Protein AF-A0A401PRN1-F1 (afdb_monomer)

Radius of gyration: 32.18 Å; Cα contacts (8 Å, |Δi|>4): 145; chains: 1; bounding box: 90×66×95 Å

Structure (mmCIF, N/CA/C/O backbone):
data_AF-A0A401PRN1-F1
#
_entry.id   AF-A0A401PRN1-F1
#
loop_
_atom_site.group_PDB
_atom_site.id
_atom_site.type_symbol
_atom_site.label_atom_id
_atom_site.label_alt_id
_atom_site.label_comp_id
_atom_site.label_asym_id
_atom_site.label_entity_id
_atom_site.label_seq_id
_atom_site.pdbx_PDB_ins_code
_atom_site.Cartn_x
_atom_site.Cartn_y
_atom_site.Cartn_z
_atom_site.occupancy
_atom_site.B_iso_or_equiv
_atom_site.auth_seq_id
_atom_site.auth_comp_id
_atom_site.auth_asym_id
_atom_site.auth_atom_id
_atom_site.pdbx_PDB_model_num
ATOM 1 N N . MET A 1 1 ? -41.210 -12.383 -56.819 1.00 35.00 1 MET A N 1
ATOM 2 C CA . MET A 1 1 ? -42.072 -13.578 -56.689 1.00 35.00 1 MET A CA 1
ATOM 3 C C . MET A 1 1 ? -41.270 -14.594 -55.893 1.00 35.00 1 MET A C 1
ATOM 5 O O . MET A 1 1 ? -40.207 -14.935 -56.404 1.00 35.00 1 MET A O 1
ATOM 9 N N . PRO A 1 2 ? -41.674 -15.020 -54.676 1.00 40.31 2 PRO A N 1
ATOM 10 C CA . PRO A 1 2 ? -42.815 -14.577 -53.829 1.00 40.31 2 PRO A CA 1
ATOM 11 C C . PRO A 1 2 ? -42.829 -13.046 -53.557 1.00 40.31 2 PRO A C 1
ATOM 13 O O . PRO A 1 2 ? -41.903 -12.375 -54.017 1.00 40.31 2 PRO A O 1
ATOM 16 N N . VAL A 1 3 ? -43.795 -12.353 -52.924 1.00 33.44 3 VAL A N 1
ATOM 17 C CA . VAL A 1 3 ? -45.279 -12.484 -52.822 1.00 33.44 3 VAL A CA 1
ATOM 18 C C . VAL A 1 3 ? -45.810 -13.770 -52.163 1.00 33.44 3 VAL A C 1
ATOM 20 O O . VAL A 1 3 ? -45.629 -14.833 -52.738 1.00 33.44 3 VAL A O 1
ATOM 23 N N . ILE A 1 4 ? -46.479 -13.742 -50.997 1.00 36.47 4 ILE A N 1
ATOM 24 C CA . ILE A 1 4 ? -47.785 -13.080 -50.730 1.00 36.47 4 ILE A CA 1
ATOM 25 C C . ILE A 1 4 ? -47.928 -12.576 -49.263 1.00 36.47 4 ILE A C 1
ATOM 27 O O . ILE A 1 4 ? -47.287 -13.124 -48.377 1.00 36.47 4 ILE A O 1
ATOM 31 N N . SER A 1 5 ? -48.785 -11.557 -49.075 1.00 36.31 5 SER A N 1
ATOM 32 C CA . SER A 1 5 ? -49.518 -10.999 -47.901 1.00 36.31 5 SER A CA 1
ATOM 33 C C . SER A 1 5 ? -49.452 -11.655 -46.499 1.00 36.31 5 SER A C 1
ATOM 35 O O . SER A 1 5 ? -49.279 -12.858 -46.379 1.00 36.31 5 SER A O 1
ATOM 37 N N . GLY A 1 6 ? -49.744 -10.947 -45.395 1.00 31.72 6 GLY A N 1
ATOM 38 C CA . GLY A 1 6 ? -50.125 -9.531 -45.222 1.00 31.72 6 GLY A CA 1
ATOM 39 C C . GLY A 1 6 ? -51.086 -9.295 -44.035 1.00 31.72 6 GLY A C 1
ATOM 40 O O . GLY A 1 6 ? -51.741 -10.228 -43.593 1.00 31.72 6 GLY A O 1
ATOM 41 N N . GLU A 1 7 ? -51.185 -8.027 -43.607 1.00 32.44 7 GLU A N 1
ATOM 42 C CA . GLU A 1 7 ? -52.194 -7.431 -42.694 1.00 32.44 7 GLU A CA 1
ATOM 43 C C . GLU A 1 7 ? -52.208 -7.851 -41.205 1.00 32.44 7 GLU A C 1
ATOM 45 O O . GLU A 1 7 ? -52.069 -9.014 -40.846 1.00 32.44 7 GLU A O 1
ATOM 50 N N . GLY A 1 8 ? -52.389 -6.860 -40.315 1.00 31.84 8 GLY A N 1
ATOM 51 C CA . GLY A 1 8 ? -52.409 -7.075 -38.858 1.00 31.84 8 GLY A CA 1
ATOM 52 C C . GLY A 1 8 ? -52.171 -5.834 -37.985 1.00 31.84 8 GLY A C 1
ATOM 53 O O . GLY A 1 8 ? -51.539 -5.947 -36.941 1.00 31.84 8 GLY A O 1
ATOM 54 N N . CYS A 1 9 ? -52.628 -4.641 -38.389 1.00 37.19 9 CYS A N 1
ATOM 55 C CA . CYS A 1 9 ? -52.577 -3.460 -37.518 1.00 37.19 9 CYS A CA 1
ATOM 56 C C . CYS A 1 9 ? -53.835 -3.394 -36.643 1.00 37.19 9 CYS A C 1
ATOM 58 O O . CYS A 1 9 ? -54.904 -3.039 -37.139 1.00 37.19 9 CYS A O 1
ATOM 60 N N . VAL A 1 10 ? -53.700 -3.707 -35.352 1.00 35.81 10 VAL A N 1
ATOM 61 C CA . VAL A 1 10 ? -54.687 -3.386 -34.312 1.00 35.81 10 VAL A CA 1
ATOM 62 C C . VAL A 1 10 ? -53.929 -3.037 -33.032 1.00 35.81 10 VAL A C 1
ATOM 64 O O . VAL A 1 10 ? -53.265 -3.893 -32.456 1.00 35.81 10 VAL A O 1
ATOM 67 N N . THR A 1 11 ? -54.039 -1.793 -32.568 1.00 40.88 11 THR A N 1
ATOM 68 C CA . THR A 1 11 ? -53.856 -1.479 -31.143 1.00 40.88 11 THR A CA 1
ATOM 69 C C . THR A 1 11 ? -55.196 -1.687 -30.438 1.00 40.88 11 THR A C 1
ATOM 71 O O . THR A 1 11 ? -56.252 -1.409 -31.016 1.00 40.88 11 THR A O 1
ATOM 74 N N . PRO A 1 12 ? -55.177 -2.194 -29.201 1.00 36.00 12 PRO A N 1
ATOM 75 C CA . PRO A 1 12 ? -55.523 -1.299 -28.100 1.00 36.00 12 PRO A CA 1
ATOM 76 C C . PRO A 1 12 ? -54.680 -1.526 -26.834 1.00 36.00 12 PRO A C 1
ATOM 78 O O . PRO A 1 12 ? -53.979 -2.524 -26.685 1.00 36.00 12 PRO A O 1
ATOM 81 N N . ASN A 1 13 ? -54.779 -0.567 -25.911 1.00 40.12 13 ASN A N 1
ATOM 82 C CA . ASN A 1 13 ? -54.403 -0.752 -24.508 1.00 40.12 13 ASN A CA 1
ATOM 83 C C . ASN A 1 13 ? -55.231 -1.885 -23.854 1.00 40.12 13 ASN A C 1
ATOM 85 O O . ASN A 1 13 ? -56.229 -2.324 -24.417 1.00 40.12 13 ASN A O 1
ATOM 89 N N . GLU A 1 14 ? -54.868 -2.232 -22.612 1.00 40.19 14 GLU A N 1
ATOM 90 C CA . GLU A 1 14 ? -55.663 -3.040 -21.660 1.00 40.19 14 GLU A CA 1
ATOM 91 C C . GLU A 1 14 ? -55.569 -4.576 -21.775 1.00 40.19 14 GLU A C 1
ATOM 93 O O . GLU A 1 14 ? -56.580 -5.263 -21.858 1.00 40.19 14 GLU A O 1
ATOM 98 N N . ILE A 1 15 ? -54.349 -5.117 -21.638 1.00 35.84 15 ILE A N 1
ATOM 99 C CA . ILE A 1 15 ? -54.064 -6.239 -20.711 1.00 35.84 15 ILE A CA 1
ATOM 100 C C . ILE A 1 15 ? -52.733 -5.888 -20.013 1.00 35.84 15 ILE A C 1
ATOM 102 O O . ILE A 1 15 ? -51.663 -6.003 -20.598 1.00 35.84 15 ILE A O 1
ATOM 106 N N . GLU A 1 16 ? -52.770 -5.103 -18.939 1.00 32.12 16 GLU A N 1
ATOM 107 C CA . GLU A 1 16 ? -52.843 -5.584 -17.548 1.00 32.12 16 GLU A CA 1
ATOM 108 C C . GLU A 1 16 ? -51.459 -5.914 -16.954 1.00 32.12 16 GLU A C 1
ATOM 110 O O . GLU A 1 16 ? -50.972 -7.038 -16.973 1.00 32.12 16 GLU A O 1
ATOM 115 N N . ASN A 1 17 ? -50.837 -4.864 -16.406 1.00 43.94 17 ASN A N 1
ATOM 116 C CA . ASN A 1 17 ? -50.282 -4.834 -15.049 1.00 43.94 17 ASN A CA 1
ATOM 117 C C . ASN A 1 17 ? -49.838 -6.180 -14.439 1.00 43.94 17 ASN A C 1
ATOM 119 O O . ASN A 1 17 ? -50.515 -6.735 -13.574 1.00 43.94 17 ASN A O 1
ATOM 123 N N . GLN A 1 18 ? -48.634 -6.618 -14.794 1.00 36.56 18 GLN A N 1
ATOM 124 C CA . GLN A 1 18 ? -47.734 -7.412 -13.951 1.00 36.56 18 GLN A CA 1
ATOM 125 C C . GLN A 1 18 ? -46.298 -7.207 -14.470 1.00 36.56 18 GLN A C 1
ATOM 127 O O . GLN A 1 18 ? -46.104 -6.915 -15.647 1.00 36.56 18 GLN A O 1
ATOM 132 N N . ASN A 1 19 ? -45.298 -7.304 -13.588 1.00 36.25 19 ASN A N 1
ATOM 133 C CA . ASN A 1 19 ? -43.874 -7.039 -13.867 1.00 36.25 19 ASN A CA 1
ATOM 134 C C . ASN A 1 19 ? -43.500 -5.572 -14.172 1.00 36.25 19 ASN A C 1
ATOM 136 O O . ASN A 1 19 ? -42.748 -5.280 -15.102 1.00 36.25 19 ASN A O 1
ATOM 140 N N . ARG A 1 20 ? -43.926 -4.642 -13.308 1.00 29.75 20 ARG A N 1
ATOM 141 C CA . ARG A 1 20 ? -43.101 -3.462 -13.001 1.00 29.75 20 ARG A CA 1
ATOM 142 C C . ARG A 1 20 ? -42.391 -3.737 -11.674 1.00 29.75 20 ARG A C 1
ATOM 144 O O . ARG A 1 20 ? -43.032 -3.674 -10.629 1.00 29.75 20 ARG A O 1
ATOM 151 N N . SER A 1 21 ? -41.099 -4.061 -11.725 1.00 36.12 21 SER A N 1
ATOM 152 C CA . SER A 1 21 ? -40.252 -4.133 -10.528 1.00 36.12 21 SER A CA 1
ATOM 153 C C . SER A 1 21 ? -40.325 -2.800 -9.770 1.00 36.12 21 SER A C 1
ATOM 155 O O . SER A 1 21 ? -40.363 -1.751 -10.427 1.00 36.12 21 SER A O 1
ATOM 157 N N . PRO A 1 22 ? -40.367 -2.796 -8.426 1.00 36.94 22 PRO A N 1
ATOM 158 C CA . PRO A 1 22 ? -40.330 -1.550 -7.676 1.00 36.94 22 PRO A CA 1
ATOM 159 C C . PRO A 1 22 ? -38.999 -0.833 -7.935 1.00 36.94 22 PRO A C 1
ATOM 161 O O . PRO A 1 22 ? -37.950 -1.465 -8.062 1.00 36.94 22 PRO A O 1
ATOM 164 N N . ALA A 1 23 ? -39.058 0.494 -8.046 1.00 40.12 23 ALA A N 1
ATOM 165 C CA . ALA A 1 23 ? -37.864 1.332 -8.072 1.00 40.12 23 ALA A CA 1
ATOM 166 C C . ALA A 1 23 ? -37.114 1.212 -6.727 1.00 40.12 23 ALA A C 1
ATOM 168 O O . ALA A 1 23 ? -37.757 0.896 -5.723 1.00 40.12 23 ALA A O 1
ATOM 169 N N . PRO A 1 24 ? -35.791 1.465 -6.678 1.00 39.59 24 PRO A N 1
ATOM 170 C CA . PRO A 1 24 ? -35.061 1.470 -5.414 1.00 39.59 24 PRO A CA 1
ATOM 171 C C . PRO A 1 24 ? -35.678 2.503 -4.464 1.00 39.59 24 PRO A C 1
ATOM 173 O O . PRO A 1 24 ? -35.767 3.686 -4.801 1.00 39.59 24 PRO A O 1
ATOM 176 N N . ALA A 1 25 ? -36.131 2.026 -3.303 1.00 46.25 25 ALA A N 1
ATOM 177 C CA . ALA A 1 25 ? -36.691 2.857 -2.246 1.00 46.25 25 ALA A CA 1
ATOM 178 C C . ALA A 1 25 ? -35.636 3.843 -1.726 1.00 46.25 25 ALA A C 1
ATOM 180 O O . ALA A 1 25 ? -34.436 3.550 -1.729 1.00 46.25 25 ALA A O 1
ATOM 181 N N . SER A 1 26 ? -36.075 5.019 -1.282 1.00 51.00 26 SER A N 1
ATOM 182 C CA . SER A 1 26 ? -35.156 6.019 -0.738 1.00 51.00 26 SER A CA 1
ATOM 183 C C . SER A 1 26 ? -34.555 5.542 0.600 1.00 51.00 26 SER A C 1
ATOM 185 O O . SER A 1 26 ? -35.181 4.747 1.310 1.00 51.00 26 SER A O 1
ATOM 187 N N . PRO A 1 27 ? -33.376 6.050 1.014 1.00 48.84 27 PRO A N 1
ATOM 188 C CA . PRO A 1 27 ? -32.805 5.730 2.326 1.00 48.84 27 PRO A CA 1
ATOM 189 C C . PRO A 1 27 ? -33.739 6.057 3.505 1.00 48.84 27 PRO A C 1
ATOM 191 O O . PRO A 1 27 ? -33.645 5.427 4.557 1.00 48.84 27 PRO A O 1
ATOM 194 N N . GLU A 1 28 ? -34.652 7.019 3.333 1.00 44.91 28 GLU A N 1
ATOM 195 C CA . GLU A 1 28 ? -35.650 7.388 4.343 1.00 44.91 28 GLU A CA 1
ATOM 196 C C . GLU A 1 28 ? -36.781 6.347 4.424 1.00 44.91 28 GLU A C 1
ATOM 198 O O . GLU A 1 28 ? -37.209 5.996 5.520 1.00 44.91 28 GLU A O 1
ATOM 203 N N . GLU A 1 29 ? -37.202 5.772 3.291 1.00 45.56 29 GLU A N 1
ATOM 204 C CA . GLU A 1 29 ? -38.230 4.719 3.245 1.00 45.56 29 GLU A CA 1
ATOM 205 C C . GLU A 1 29 ? -37.720 3.401 3.854 1.00 45.56 29 GLU A C 1
ATOM 207 O O . GLU A 1 29 ? -38.455 2.721 4.570 1.00 45.56 29 GLU A O 1
ATOM 212 N N . ILE A 1 30 ? -36.439 3.067 3.651 1.00 52.31 30 ILE A N 1
ATOM 213 C CA . ILE A 1 30 ? -35.793 1.910 4.296 1.00 52.31 30 ILE A CA 1
ATOM 214 C C . ILE A 1 30 ? -35.739 2.111 5.821 1.00 52.31 30 ILE A C 1
ATOM 216 O O . ILE A 1 30 ? -36.083 1.202 6.580 1.00 52.31 30 ILE A O 1
ATOM 220 N N . ALA A 1 31 ? -35.379 3.313 6.285 1.00 49.41 31 ALA A N 1
ATOM 221 C CA . ALA A 1 31 ? -35.346 3.646 7.710 1.00 49.41 31 ALA A CA 1
ATOM 222 C C . ALA A 1 31 ? -36.740 3.638 8.375 1.00 49.41 31 ALA A C 1
ATOM 224 O O . ALA A 1 31 ? -36.849 3.362 9.572 1.00 49.41 31 ALA A O 1
ATOM 225 N N . GLU A 1 32 ? -37.805 3.921 7.620 1.00 48.97 32 GLU A N 1
ATOM 226 C CA . GLU A 1 32 ? -39.189 3.853 8.102 1.00 48.97 32 GLU A CA 1
ATOM 227 C C . GLU A 1 32 ? -39.695 2.397 8.181 1.00 48.97 32 GLU A C 1
ATOM 229 O O . GLU A 1 32 ? -40.341 2.028 9.160 1.00 48.97 32 GLU A O 1
ATOM 234 N N . VAL A 1 33 ? -39.315 1.526 7.234 1.00 47.56 33 VAL A N 1
ATOM 235 C CA . VAL A 1 33 ? -39.620 0.078 7.282 1.00 47.56 33 VAL A CA 1
ATOM 236 C C . VAL A 1 33 ? -38.889 -0.627 8.433 1.00 47.56 33 VAL A C 1
ATOM 238 O O . VAL A 1 33 ? -39.482 -1.462 9.116 1.00 47.56 33 VAL A O 1
ATOM 241 N N . MET A 1 34 ? -37.638 -0.254 8.734 1.00 49.84 34 MET A N 1
ATOM 242 C CA . MET A 1 34 ? -36.899 -0.804 9.886 1.00 49.84 34 MET A CA 1
ATOM 243 C C . MET A 1 34 ? -37.532 -0.468 11.253 1.00 49.84 34 MET A C 1
ATOM 245 O O . MET A 1 34 ? -37.172 -1.063 12.270 1.00 49.84 34 MET A O 1
ATOM 249 N N . LYS A 1 35 ? -38.484 0.471 11.286 1.00 50.00 35 LYS A N 1
ATOM 250 C CA . LYS A 1 35 ? -39.197 0.930 12.485 1.00 50.00 35 LYS A CA 1
ATOM 251 C C . LYS A 1 35 ? -40.422 0.081 12.848 1.00 50.00 35 LYS A C 1
ATOM 253 O O . LYS A 1 35 ? -40.897 0.203 13.973 1.00 50.00 35 LYS A O 1
ATOM 258 N N . GLU A 1 36 ? -40.912 -0.762 11.934 1.00 48.00 36 GLU A N 1
ATOM 259 C CA . GLU A 1 36 ? -42.103 -1.617 12.123 1.00 48.00 36 GLU A CA 1
ATOM 260 C C . GLU A 1 36 ? -41.778 -3.128 12.191 1.00 48.00 36 GLU A C 1
ATOM 262 O O . GLU A 1 36 ? -42.650 -3.976 12.000 1.00 48.00 36 GLU A O 1
ATOM 267 N N . LEU A 1 37 ? -40.531 -3.494 12.508 1.00 46.69 37 LEU A N 1
ATOM 268 C CA . LEU A 1 37 ? -40.165 -4.878 12.841 1.00 46.69 37 LEU A CA 1
ATOM 269 C C . LEU A 1 37 ? -40.511 -5.195 14.313 1.00 46.69 37 LEU A C 1
ATOM 271 O O . LEU A 1 37 ? -40.346 -4.332 15.181 1.00 46.69 37 LEU A O 1
ATOM 275 N N . PRO A 1 38 ? -40.998 -6.411 14.632 1.00 52.44 38 PRO A N 1
ATOM 276 C CA . PRO A 1 38 ? -41.414 -6.765 15.986 1.00 52.44 38 PRO A CA 1
ATOM 277 C C . PRO A 1 38 ? -40.239 -6.720 16.970 1.00 52.44 38 PRO A C 1
ATOM 279 O O . PRO A 1 38 ? -39.157 -7.228 16.682 1.00 52.44 38 PRO A O 1
ATOM 282 N N . ALA A 1 39 ? -40.480 -6.170 18.165 1.00 58.94 39 ALA A N 1
ATOM 283 C CA . ALA A 1 39 ? -39.451 -5.900 19.178 1.00 58.94 39 ALA A CA 1
ATOM 284 C C . ALA A 1 39 ? -38.555 -7.109 19.521 1.00 58.94 39 ALA A C 1
ATOM 286 O O . ALA A 1 39 ? -37.374 -6.929 19.793 1.00 58.94 39 ALA A O 1
ATOM 287 N N . GLN A 1 40 ? -39.090 -8.332 19.432 1.00 58.00 40 GLN A N 1
ATOM 288 C CA . GLN A 1 40 ? -38.341 -9.575 19.655 1.00 58.00 40 GLN A CA 1
ATOM 289 C C . GLN A 1 40 ? -37.171 -9.745 18.670 1.00 58.00 40 GLN A C 1
ATOM 291 O O . GLN A 1 40 ? -36.074 -10.087 19.088 1.00 58.00 40 GLN A O 1
ATOM 296 N N . GLN A 1 41 ? -37.357 -9.407 17.388 1.00 59.28 41 GLN A N 1
ATOM 297 C CA . GLN A 1 41 ? -36.297 -9.507 16.374 1.00 59.28 41 GLN A CA 1
ATOM 298 C C . GLN A 1 41 ? -35.198 -8.450 16.571 1.00 59.28 41 GLN A C 1
ATOM 300 O O . GLN A 1 41 ? -34.044 -8.679 16.219 1.00 59.28 41 GLN A O 1
ATOM 305 N N . GLN A 1 42 ? -35.538 -7.292 17.147 1.00 58.06 42 GLN A N 1
ATOM 306 C CA . GLN A 1 42 ? -34.555 -6.261 17.501 1.00 58.06 42 GLN A CA 1
ATOM 307 C C . GLN A 1 42 ? -33.745 -6.650 18.749 1.00 58.06 42 GLN A C 1
ATOM 309 O O . GLN A 1 42 ? -32.560 -6.333 18.826 1.00 58.06 42 GLN A O 1
ATOM 314 N N . GLU A 1 43 ? -34.367 -7.347 19.702 1.00 68.81 43 GLU A N 1
ATOM 315 C CA . GLU A 1 43 ? -33.725 -7.852 20.920 1.00 68.81 43 GLU A CA 1
ATOM 316 C C . GLU A 1 43 ? -32.778 -9.027 20.593 1.00 68.81 43 GLU A C 1
ATOM 318 O O . GLU A 1 43 ? -31.600 -8.978 20.942 1.00 68.81 43 GLU A O 1
ATOM 323 N N . GLU A 1 44 ? -33.232 -9.996 19.786 1.00 71.75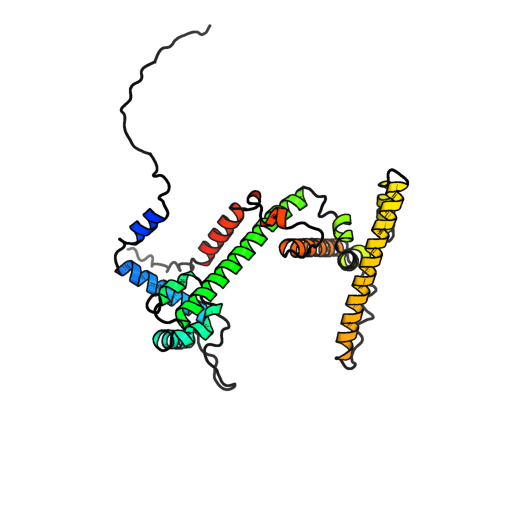 44 GLU A N 1
ATOM 324 C CA . GLU A 1 44 ? -32.420 -11.114 19.272 1.00 71.75 44 GLU A CA 1
ATOM 325 C C . GLU A 1 44 ? -31.204 -10.637 18.450 1.00 71.75 44 GLU A C 1
ATOM 327 O O . GLU A 1 44 ? -30.084 -11.108 18.658 1.00 71.75 44 GLU A O 1
ATOM 332 N N . ALA A 1 45 ? -31.384 -9.659 17.553 1.00 70.62 45 ALA A N 1
ATOM 333 C CA . ALA A 1 45 ? -30.284 -9.099 16.761 1.00 70.62 45 ALA A CA 1
ATOM 334 C C . ALA A 1 45 ? -29.268 -8.310 17.613 1.00 70.62 45 ALA A C 1
ATOM 336 O O . ALA A 1 45 ? -28.069 -8.304 17.314 1.00 70.62 45 ALA A O 1
ATOM 337 N N . MET A 1 46 ? -29.727 -7.650 18.684 1.00 75.12 46 MET A N 1
ATOM 338 C CA . MET A 1 46 ? -28.844 -6.961 19.626 1.00 75.12 46 MET A CA 1
ATOM 339 C C . MET A 1 46 ? -27.996 -7.964 20.416 1.00 75.12 46 MET A C 1
ATOM 341 O O . MET A 1 46 ? -26.783 -7.774 20.509 1.00 75.12 46 MET A O 1
ATOM 345 N N . ASP A 1 47 ? -28.597 -9.049 20.912 1.00 82.81 47 ASP A N 1
ATOM 346 C CA . ASP A 1 47 ? -27.878 -10.115 21.617 1.00 82.81 47 ASP A CA 1
ATOM 347 C C . ASP A 1 47 ? -26.888 -10.853 20.698 1.00 82.81 47 ASP A C 1
ATOM 349 O O . ASP A 1 47 ? -25.779 -11.182 21.126 1.00 82.81 47 ASP A O 1
ATOM 353 N N . ALA A 1 48 ? -27.217 -11.053 19.417 1.00 85.75 48 ALA A N 1
ATOM 354 C CA . ALA A 1 48 ? -26.285 -11.607 18.433 1.00 85.75 48 ALA A CA 1
ATOM 355 C C . ALA A 1 48 ? -25.048 -10.705 18.229 1.00 85.75 48 ALA A C 1
ATOM 357 O O . ALA A 1 48 ? -23.911 -11.172 18.340 1.00 85.75 48 ALA A O 1
ATOM 358 N N . SER A 1 49 ? -25.245 -9.396 18.013 1.00 86.62 49 SER A N 1
ATOM 359 C CA . SER A 1 49 ? -24.139 -8.429 17.861 1.00 86.62 49 SER A CA 1
ATOM 360 C C . SER A 1 49 ? -23.286 -8.306 19.132 1.00 86.62 49 SER A C 1
ATOM 362 O O . SER A 1 49 ? -22.060 -8.179 19.061 1.00 86.62 49 SER A O 1
ATOM 364 N N . LEU A 1 50 ? -23.920 -8.401 20.303 1.00 89.62 50 LEU A N 1
ATOM 365 C CA . LEU A 1 50 ? -23.279 -8.334 21.614 1.00 89.62 50 LEU A CA 1
ATOM 366 C C . LEU A 1 50 ? -22.431 -9.585 21.907 1.00 89.62 50 LEU A C 1
ATOM 368 O O . LEU A 1 50 ? -21.301 -9.455 22.380 1.00 89.62 50 LEU A O 1
ATOM 372 N N . ASN A 1 51 ? -22.912 -10.783 21.554 1.00 89.31 51 ASN A N 1
ATOM 373 C CA . ASN A 1 51 ? -22.110 -12.007 21.628 1.00 89.31 51 ASN A CA 1
ATOM 374 C C . ASN A 1 51 ? -20.951 -11.987 20.617 1.00 89.31 51 ASN A C 1
ATOM 376 O O . ASN A 1 51 ? -19.813 -12.243 21.011 1.00 89.31 51 ASN A O 1
ATOM 380 N N . SER A 1 52 ? -21.197 -11.597 19.359 1.00 90.38 52 SER A N 1
ATOM 381 C CA . SER A 1 52 ? -20.151 -11.434 18.332 1.00 90.38 52 SER A CA 1
ATOM 382 C C . SER A 1 52 ? -19.021 -10.506 18.806 1.00 90.38 52 SER A C 1
ATOM 384 O O . SER A 1 52 ? -17.846 -10.880 18.765 1.00 90.38 52 SER A O 1
ATOM 386 N N . MET A 1 53 ? -19.363 -9.354 19.399 1.00 92.31 53 MET A N 1
ATOM 387 C CA . MET A 1 53 ? -18.393 -8.441 20.016 1.00 92.31 53 MET A CA 1
ATOM 388 C C . MET A 1 53 ? -17.536 -9.125 21.094 1.00 92.31 53 MET A C 1
ATOM 390 O O . MET A 1 53 ? -16.324 -8.905 21.154 1.00 92.31 53 MET A O 1
ATOM 394 N N . PHE A 1 54 ? -18.136 -9.941 21.965 1.00 91.88 54 PHE A N 1
ATOM 395 C CA . PHE A 1 54 ? -17.396 -10.642 23.017 1.00 91.88 54 PHE A CA 1
ATOM 396 C C . PHE A 1 54 ? -16.471 -11.723 22.455 1.00 91.88 54 PHE A C 1
ATOM 398 O O . PHE A 1 54 ? -15.316 -11.797 22.881 1.00 91.88 54 PHE A O 1
ATOM 405 N N . HIS A 1 55 ? -16.930 -12.505 21.476 1.00 90.38 55 HIS A N 1
ATOM 406 C CA . HIS A 1 55 ? -16.108 -13.508 20.799 1.00 90.38 55 HIS A CA 1
ATOM 407 C C . HIS A 1 55 ? -14.926 -12.867 20.056 1.00 90.38 55 HIS A C 1
ATOM 409 O O . HIS A 1 55 ? -13.799 -13.347 20.199 1.00 90.38 55 HIS A O 1
ATOM 415 N N . ALA A 1 56 ? -15.139 -11.733 19.377 1.00 88.44 56 ALA A N 1
ATOM 416 C CA . ALA A 1 56 ? -14.089 -10.954 18.714 1.00 88.44 56 ALA A CA 1
ATOM 417 C C . ALA A 1 56 ? -13.041 -10.382 19.691 1.00 88.44 56 ALA A C 1
ATOM 419 O O . ALA A 1 56 ? -11.853 -10.316 19.371 1.00 88.44 56 ALA A O 1
ATOM 420 N N . ILE A 1 57 ? -13.442 -9.988 20.906 1.00 90.00 57 ILE A N 1
ATOM 421 C CA . ILE A 1 57 ? -12.495 -9.551 21.946 1.00 90.00 57 ILE A CA 1
ATOM 422 C C . ILE A 1 57 ? -11.758 -10.756 22.554 1.00 90.00 57 ILE A C 1
ATOM 424 O O . ILE A 1 57 ? -10.549 -10.668 22.775 1.00 90.00 57 ILE A O 1
ATOM 428 N N . ALA A 1 58 ? -12.436 -11.883 22.789 1.00 88.88 58 ALA A N 1
ATOM 429 C CA . ALA A 1 58 ? -11.849 -13.083 23.392 1.00 88.88 58 ALA A CA 1
ATOM 430 C C . ALA A 1 58 ? -10.848 -13.816 22.477 1.00 88.88 58 ALA A C 1
ATOM 432 O O . ALA A 1 58 ? -9.879 -14.395 22.980 1.00 88.88 58 ALA A O 1
ATOM 433 N N . SER A 1 59 ? -11.059 -13.777 21.155 1.00 87.75 59 SER A N 1
ATOM 434 C CA . SER A 1 59 ? -10.120 -14.287 20.143 1.00 87.75 59 SER A CA 1
ATOM 435 C C . SER A 1 59 ? -8.943 -13.337 19.882 1.00 87.75 59 SER A C 1
ATOM 437 O O . SER A 1 59 ? -7.878 -13.771 19.439 1.00 87.75 59 SER A O 1
ATOM 439 N N . SER A 1 60 ? -9.094 -12.044 20.191 1.00 86.44 60 SER A N 1
ATOM 440 C CA . SER A 1 60 ? -8.021 -11.061 20.037 1.00 86.44 60 SER A CA 1
ATOM 441 C C . SER A 1 60 ? -6.848 -11.297 21.002 1.00 86.44 60 SER A C 1
ATOM 443 O O . SER A 1 60 ? -6.993 -11.840 22.098 1.00 86.44 60 SER A O 1
ATOM 445 N N . LYS A 1 61 ? -5.668 -10.775 20.642 1.00 80.94 61 LYS A N 1
ATOM 446 C CA . LYS A 1 61 ? -4.466 -10.765 21.500 1.00 80.94 61 LYS A CA 1
ATOM 447 C C . LYS A 1 61 ? -4.516 -9.707 22.626 1.00 80.94 61 LYS A C 1
ATOM 449 O O . LYS A 1 61 ? -3.472 -9.307 23.136 1.00 80.94 61 LYS A O 1
ATOM 454 N N . ALA A 1 62 ? -5.694 -9.195 22.992 1.00 82.25 62 ALA A N 1
ATOM 455 C CA . ALA A 1 62 ? -5.826 -8.163 24.019 1.00 82.25 62 ALA A CA 1
ATOM 456 C C . ALA A 1 62 ? -5.601 -8.701 25.439 1.00 82.25 62 ALA A C 1
ATOM 458 O O . ALA A 1 62 ? -6.035 -9.796 25.799 1.00 82.25 62 ALA A O 1
ATOM 459 N N . GLN A 1 63 ? -4.999 -7.875 26.295 1.00 82.69 63 GLN A N 1
ATOM 460 C CA . GLN A 1 63 ? -4.852 -8.184 27.714 1.00 82.69 63 GLN A CA 1
ATOM 461 C C . GLN A 1 63 ? -6.185 -7.980 28.455 1.00 82.69 63 GLN A C 1
ATOM 463 O O . GLN A 1 63 ? -6.525 -6.877 28.880 1.00 82.69 63 GLN A O 1
ATOM 468 N N . ILE A 1 64 ? -6.940 -9.064 28.632 1.00 82.56 64 ILE A N 1
ATOM 469 C CA . ILE A 1 64 ? -8.252 -9.050 29.305 1.00 82.56 64 ILE A CA 1
ATOM 470 C C . ILE A 1 64 ? -8.099 -8.838 30.825 1.00 82.56 64 ILE A C 1
ATOM 472 O O . ILE A 1 64 ? -8.795 -8.016 31.428 1.00 82.56 64 ILE A O 1
ATOM 476 N N . LYS A 1 65 ? -7.129 -9.529 31.438 1.00 81.44 65 LYS A N 1
ATOM 477 C CA . LYS A 1 65 ? -6.760 -9.442 32.860 1.00 81.44 65 LYS A CA 1
ATOM 478 C C . LYS A 1 65 ? -5.236 -9.326 32.980 1.00 81.44 65 LYS A C 1
ATOM 480 O O . LYS A 1 65 ? -4.508 -9.936 32.199 1.00 81.44 65 LYS A O 1
ATOM 485 N N . SER A 1 66 ? -4.757 -8.584 33.980 1.00 79.75 66 SER A N 1
ATOM 486 C CA . SER A 1 66 ? -3.357 -8.672 34.408 1.00 79.75 66 SER A CA 1
ATOM 487 C C . SER A 1 66 ? -3.150 -9.993 35.154 1.00 79.75 66 SER A C 1
ATOM 489 O O . SER A 1 66 ? -3.768 -10.195 36.201 1.00 79.75 66 SER A O 1
ATOM 491 N N . GLN A 1 67 ? -2.351 -10.890 34.579 1.00 80.81 67 GLN A N 1
ATOM 492 C CA . GLN A 1 67 ? -1.963 -12.178 35.162 1.00 80.81 67 GLN A CA 1
ATOM 493 C C . GLN A 1 67 ? -0.543 -12.067 35.737 1.00 80.81 67 GLN A C 1
ATOM 495 O O . GLN A 1 67 ? 0.258 -11.265 35.252 1.00 80.81 67 GLN A O 1
ATOM 500 N N . GLN A 1 68 ? -0.235 -12.838 36.780 1.00 78.19 68 GLN A N 1
ATOM 501 C CA . GLN A 1 68 ? 1.139 -12.982 37.284 1.00 78.19 68 GLN A CA 1
ATOM 502 C C . GLN A 1 68 ? 1.840 -14.153 36.581 1.00 78.19 68 GLN A C 1
ATOM 504 O O . GLN A 1 68 ? 1.165 -15.024 36.048 1.00 78.19 68 GLN A O 1
ATOM 509 N N . MET A 1 69 ? 3.180 -14.191 36.591 1.00 63.88 69 MET A N 1
ATOM 510 C CA . MET A 1 69 ? 3.965 -15.226 35.886 1.00 63.88 69 MET A CA 1
ATOM 511 C C . MET A 1 69 ? 3.620 -16.672 36.276 1.00 63.88 69 MET A C 1
ATOM 513 O O . MET A 1 69 ? 3.811 -17.567 35.462 1.00 63.88 69 MET A O 1
ATOM 517 N N . ASP A 1 70 ? 3.126 -16.890 37.497 1.00 74.06 70 ASP A N 1
ATOM 518 C CA . ASP A 1 70 ? 2.752 -18.211 38.015 1.00 74.06 70 ASP A CA 1
ATOM 519 C C . ASP A 1 70 ? 1.234 -18.502 37.904 1.00 74.06 70 ASP A C 1
ATOM 521 O O . ASP A 1 70 ? 0.767 -19.533 38.393 1.00 74.06 70 ASP A O 1
ATOM 525 N N . GLU A 1 71 ? 0.433 -17.603 37.308 1.00 76.62 71 GLU A N 1
ATOM 526 C CA . GLU A 1 71 ? -0.986 -17.869 37.015 1.00 76.62 71 GLU A CA 1
ATOM 527 C C . GLU A 1 71 ? -1.122 -18.676 35.704 1.00 76.62 71 GLU A C 1
ATOM 529 O O . GLU A 1 71 ? -0.428 -18.379 34.733 1.00 76.62 71 GLU A O 1
ATOM 534 N N . PRO A 1 72 ? -2.015 -19.684 35.635 1.00 74.19 72 PRO A N 1
ATOM 535 C CA . PRO A 1 72 ? -2.281 -20.407 34.394 1.00 74.19 72 PRO A CA 1
ATOM 536 C C . PRO A 1 72 ? -3.027 -19.526 33.382 1.00 74.19 72 PRO A C 1
ATOM 538 O O . PRO A 1 72 ? -3.894 -18.737 33.767 1.00 74.19 72 PRO A O 1
ATOM 541 N N . ASP A 1 73 ? -2.740 -19.728 32.093 1.00 78.31 73 ASP A N 1
ATOM 542 C CA . ASP A 1 73 ? -3.386 -19.007 30.993 1.00 78.31 73 ASP A CA 1
ATOM 543 C C . ASP A 1 73 ? -4.921 -19.077 31.063 1.00 78.31 73 ASP A C 1
ATOM 545 O O . ASP A 1 73 ? -5.519 -20.144 31.236 1.00 78.31 73 ASP A O 1
ATOM 549 N N . LEU A 1 74 ? -5.576 -17.928 30.866 1.00 77.25 74 LEU A N 1
ATOM 550 C CA . LEU A 1 74 ? -7.038 -17.846 30.819 1.00 77.25 74 LEU A CA 1
ATOM 551 C C . LEU A 1 74 ? -7.623 -18.680 29.668 1.00 77.25 74 LEU A C 1
ATOM 553 O O . LEU A 1 74 ? -7.422 -18.373 28.488 1.00 77.25 74 LEU A O 1
ATOM 557 N N . VAL A 1 75 ? -8.445 -19.666 30.034 1.00 85.25 75 VAL A N 1
ATOM 558 C CA . VAL A 1 75 ? -9.286 -20.448 29.113 1.00 85.25 75 VAL A CA 1
ATOM 559 C C . VAL A 1 75 ? -10.287 -19.527 28.401 1.00 85.25 75 VAL A C 1
ATOM 561 O O . VAL A 1 75 ? -10.720 -18.518 28.959 1.00 85.25 75 VAL A O 1
ATOM 564 N N . TYR A 1 76 ? -10.667 -19.869 27.167 1.00 86.25 76 TYR A N 1
ATOM 565 C CA . TYR A 1 76 ? -11.550 -19.054 26.323 1.00 86.25 76 TYR A CA 1
ATOM 566 C C . TYR A 1 76 ? -12.880 -18.672 26.999 1.00 86.25 76 TYR A C 1
ATOM 568 O O . TYR A 1 76 ? -13.267 -17.505 26.978 1.00 86.25 76 TYR A O 1
ATOM 576 N N . ASP A 1 77 ? -13.524 -19.602 27.701 1.00 87.38 77 ASP A N 1
ATOM 577 C CA . ASP A 1 77 ? -14.790 -19.322 28.395 1.00 87.38 77 ASP A CA 1
ATOM 578 C C . ASP A 1 77 ? -14.594 -18.344 29.566 1.00 87.38 77 ASP A C 1
ATOM 580 O O . ASP A 1 77 ? -15.343 -17.383 29.723 1.00 87.38 77 ASP A O 1
ATOM 584 N N . GLN A 1 78 ? -13.499 -18.498 30.322 1.00 87.75 78 GLN A N 1
ATOM 585 C CA . GLN A 1 78 ? -13.137 -17.577 31.408 1.00 87.75 78 GLN A CA 1
ATOM 586 C C . GLN A 1 78 ? -12.830 -16.168 30.882 1.00 87.75 78 GLN A C 1
ATOM 588 O O . GLN A 1 78 ? -13.108 -15.177 31.559 1.00 87.75 78 GLN A O 1
ATOM 593 N N . LYS A 1 79 ? -12.269 -16.056 29.668 1.00 88.75 79 LYS A N 1
ATOM 594 C CA . LYS A 1 79 ? -12.107 -14.767 28.980 1.00 88.75 79 LYS A CA 1
ATOM 595 C C . LYS A 1 79 ? -13.469 -14.128 28.714 1.00 88.75 79 LYS A C 1
ATOM 597 O O . LYS A 1 79 ? -13.646 -12.961 29.059 1.00 88.75 79 LYS A O 1
ATOM 602 N N . LEU A 1 80 ? -14.418 -14.876 28.143 1.00 89.94 80 LEU A N 1
ATOM 603 C CA . LEU A 1 80 ? -15.768 -14.385 27.848 1.00 89.94 80 LEU A CA 1
ATOM 604 C C . LEU A 1 80 ? -16.508 -13.923 29.108 1.00 89.94 80 LEU A C 1
ATOM 606 O O . LEU A 1 80 ? -17.108 -12.851 29.080 1.00 89.94 80 LEU A O 1
ATOM 610 N N . ASP A 1 81 ? -16.423 -14.667 30.211 1.00 90.31 81 ASP A N 1
ATOM 611 C CA . ASP A 1 81 ? -17.059 -14.288 31.480 1.00 90.31 81 ASP A CA 1
ATOM 612 C C . ASP A 1 81 ? -16.501 -12.962 32.025 1.00 90.31 81 ASP A C 1
ATOM 614 O O . ASP A 1 81 ? -17.261 -12.045 32.333 1.00 90.31 81 ASP A O 1
ATOM 618 N N . ILE A 1 82 ? -15.171 -12.792 32.045 1.00 89.44 82 ILE A N 1
ATOM 619 C CA . ILE A 1 82 ? -14.528 -11.538 32.487 1.00 89.44 82 ILE A CA 1
ATOM 620 C C . ILE A 1 82 ? -14.914 -10.355 31.577 1.00 89.44 82 ILE A C 1
ATOM 622 O O . ILE A 1 82 ? -15.096 -9.231 32.056 1.00 89.44 82 ILE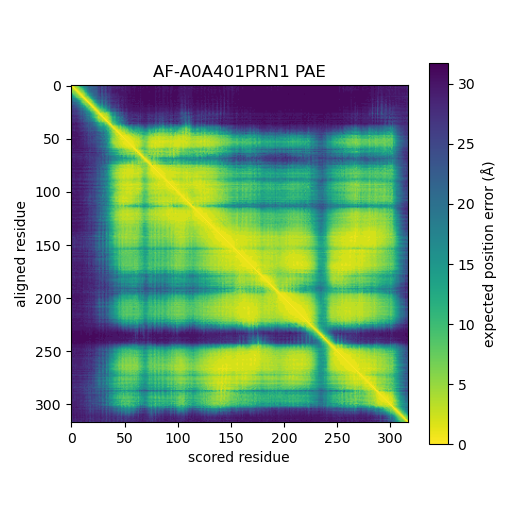 A O 1
ATOM 626 N N . ILE A 1 83 ? -15.036 -10.589 30.266 1.00 91.19 83 ILE A N 1
ATOM 627 C CA . ILE A 1 83 ? -15.453 -9.584 29.275 1.00 91.19 83 ILE A CA 1
ATOM 628 C C . ILE A 1 83 ? -16.919 -9.172 29.512 1.00 91.19 83 ILE A C 1
ATOM 630 O O . ILE A 1 83 ? -17.206 -7.972 29.570 1.00 91.19 83 ILE A O 1
ATOM 634 N N . LYS A 1 84 ? -17.822 -10.144 29.710 1.00 91.94 84 LYS A N 1
ATOM 635 C CA . LYS A 1 84 ? -19.247 -9.939 30.032 1.00 91.94 84 LYS A CA 1
ATOM 636 C C . LYS A 1 84 ? -19.416 -9.145 31.327 1.00 91.94 84 LYS A C 1
ATOM 638 O O . LYS A 1 84 ? -20.089 -8.113 31.329 1.00 91.94 84 LYS A O 1
ATOM 643 N N . ASP A 1 85 ? -18.753 -9.568 32.401 1.00 92.25 85 ASP A N 1
ATOM 644 C CA . ASP A 1 85 ? -18.781 -8.883 33.696 1.00 92.25 85 ASP A CA 1
ATOM 645 C C . ASP A 1 85 ? -18.311 -7.428 33.579 1.00 92.25 85 ASP A C 1
ATOM 647 O O . ASP A 1 85 ? -18.939 -6.517 34.128 1.00 92.25 85 ASP A O 1
ATOM 651 N N . LEU A 1 86 ? -17.226 -7.177 32.836 1.00 91.12 86 LEU A N 1
ATOM 652 C CA . LEU A 1 86 ? -16.710 -5.823 32.645 1.00 91.12 86 LEU A CA 1
ATOM 653 C C . LEU A 1 86 ? -17.677 -4.942 31.839 1.00 91.12 86 LEU A C 1
ATOM 655 O O . LEU A 1 86 ? -17.837 -3.771 32.188 1.00 91.12 86 LEU A O 1
ATOM 659 N N . PHE A 1 87 ? -18.331 -5.486 30.808 1.00 91.00 87 PHE A N 1
ATOM 660 C CA . PHE A 1 87 ? -19.329 -4.765 30.012 1.00 91.00 87 PHE A CA 1
ATOM 661 C C . PHE A 1 87 ? -20.505 -4.298 30.880 1.00 91.00 87 PHE A C 1
ATOM 663 O O . PHE A 1 87 ? -20.791 -3.102 30.930 1.00 91.00 87 PHE A O 1
ATOM 670 N N . TRP A 1 88 ? -21.134 -5.214 31.625 1.00 88.38 88 TRP A N 1
ATOM 671 C CA . TRP A 1 88 ? -22.318 -4.900 32.432 1.00 88.38 88 TRP A CA 1
ATOM 672 C C . TRP A 1 88 ? -22.004 -4.069 33.681 1.00 88.38 88 TRP A C 1
ATOM 674 O O . TRP A 1 88 ? -22.796 -3.211 34.068 1.00 88.38 88 TRP A O 1
ATOM 684 N N . CYS A 1 89 ? -20.847 -4.281 34.316 1.00 91.25 89 CYS A N 1
ATOM 685 C CA . CYS A 1 89 ? -20.503 -3.578 35.554 1.00 91.25 89 CYS A CA 1
ATOM 686 C C . CYS A 1 89 ? -19.797 -2.234 35.319 1.00 91.25 89 CYS A C 1
ATOM 688 O O . CYS A 1 89 ? -19.905 -1.334 36.155 1.00 91.25 89 CYS A O 1
ATOM 690 N N . LYS A 1 90 ? -18.992 -2.109 34.251 1.00 91.94 90 LYS A N 1
ATOM 691 C CA . LYS A 1 90 ? -18.082 -0.971 34.012 1.00 91.94 90 LYS A CA 1
ATOM 692 C C . LYS A 1 90 ? -17.900 -0.683 32.506 1.00 91.94 90 LYS A C 1
ATOM 694 O O . LYS A 1 90 ? -16.767 -0.720 32.015 1.00 91.94 90 LYS A O 1
ATOM 699 N N . PRO A 1 91 ? -18.964 -0.304 31.774 1.00 88.94 91 PRO A N 1
ATOM 700 C CA . PRO A 1 91 ? -18.920 -0.153 30.315 1.00 88.94 91 PRO A CA 1
ATOM 701 C C . PRO A 1 91 ? -17.914 0.899 29.809 1.00 88.94 91 PRO A C 1
ATOM 703 O O . PRO A 1 91 ? -17.406 0.782 28.697 1.00 88.94 91 PRO A O 1
ATOM 706 N N . VAL A 1 92 ? -17.560 1.904 30.620 1.00 90.12 92 VAL A N 1
ATOM 707 C CA . VAL A 1 92 ? -16.494 2.867 30.273 1.00 90.12 92 VAL A CA 1
ATOM 708 C C . VAL A 1 92 ? -15.113 2.205 30.276 1.00 90.12 92 VAL A C 1
ATOM 710 O O . VAL A 1 92 ? -14.352 2.384 29.332 1.00 90.12 92 VAL A O 1
ATOM 713 N N . VAL A 1 93 ? -14.804 1.401 31.300 1.00 90.88 93 VAL A N 1
ATOM 714 C CA . VAL A 1 93 ? -13.519 0.684 31.424 1.00 90.88 93 VAL A CA 1
ATOM 715 C C . VAL A 1 93 ? -13.407 -0.411 30.359 1.00 90.88 93 VAL A C 1
ATOM 717 O O . VAL A 1 93 ? -12.318 -0.692 29.864 1.00 90.88 93 VAL A O 1
ATOM 720 N N . PHE A 1 94 ? -14.538 -1.009 29.978 1.00 92.62 94 PHE A N 1
ATOM 721 C CA . PHE A 1 94 ? -14.632 -1.895 28.821 1.00 92.62 94 PHE A CA 1
ATOM 722 C C . PHE A 1 94 ? -14.216 -1.173 27.530 1.00 92.62 94 PHE A C 1
ATOM 724 O O . PHE A 1 94 ? -13.326 -1.642 26.821 1.00 92.62 94 PHE A O 1
ATOM 731 N N . LEU A 1 95 ? -14.807 -0.006 27.248 1.00 92.50 95 LEU A N 1
ATOM 732 C CA . LEU A 1 95 ? -14.483 0.779 26.054 1.00 92.50 95 LEU A CA 1
ATOM 733 C C . LEU A 1 95 ? -13.029 1.269 26.057 1.00 92.50 95 LEU A C 1
ATOM 735 O O . LEU A 1 95 ? -12.337 1.063 25.066 1.00 92.50 95 LEU A O 1
ATOM 739 N N . GLU A 1 96 ? -12.532 1.826 27.163 1.00 91.00 96 GLU A N 1
ATOM 740 C CA . GLU A 1 96 ? -11.133 2.268 27.308 1.00 91.00 96 GLU A CA 1
ATOM 741 C C . GLU A 1 96 ? -10.124 1.175 26.914 1.00 91.00 96 GLU A C 1
ATOM 743 O O . GLU A 1 96 ? -9.118 1.458 26.262 1.00 91.00 96 GLU A O 1
ATOM 748 N N . ARG A 1 97 ? -10.410 -0.087 27.256 1.00 90.25 97 ARG A N 1
ATOM 749 C CA . ARG A 1 97 ? -9.541 -1.229 26.936 1.00 90.25 97 ARG A CA 1
ATOM 750 C C . ARG A 1 97 ? -9.737 -1.765 25.521 1.00 90.25 97 ARG A C 1
ATOM 752 O O . ARG A 1 97 ? -8.755 -2.100 24.861 1.00 90.25 97 ARG A O 1
ATOM 759 N N . PHE A 1 98 ? -10.982 -1.875 25.059 1.00 92.31 98 PHE A N 1
ATOM 760 C CA . PHE A 1 98 ? -11.325 -2.685 23.884 1.00 92.31 98 PHE A CA 1
ATOM 761 C C . PHE A 1 98 ? -11.770 -1.888 22.645 1.00 92.31 98 PHE A C 1
ATOM 763 O O . PHE A 1 98 ? -11.923 -2.482 21.578 1.00 92.31 98 PHE A O 1
ATOM 770 N N . HIS A 1 99 ? -11.889 -0.554 22.707 1.00 90.75 99 HIS A N 1
ATOM 771 C CA . HIS A 1 99 ? -12.344 0.282 21.577 1.00 90.75 99 HIS A CA 1
ATOM 772 C C . HIS A 1 99 ? -11.527 0.147 20.274 1.00 90.75 99 HIS A C 1
ATOM 774 O O . HIS A 1 99 ? -11.973 0.602 19.227 1.00 90.75 99 HIS A O 1
ATOM 780 N N . LYS A 1 100 ? -10.318 -0.430 20.309 1.00 90.25 100 LYS A N 1
ATOM 781 C CA . LYS A 1 100 ? -9.495 -0.679 19.108 1.00 90.25 100 LYS A CA 1
ATOM 782 C C . LYS A 1 100 ? -9.909 -1.936 18.329 1.00 90.25 100 LYS A C 1
ATOM 784 O O . LYS A 1 100 ? -9.526 -2.071 17.170 1.00 90.25 100 LYS A O 1
ATOM 789 N N . ILE A 1 101 ? -10.637 -2.846 18.979 1.00 90.06 101 ILE A N 1
ATOM 790 C CA . ILE A 1 101 ? -11.061 -4.155 18.450 1.00 90.06 101 ILE A CA 1
ATOM 791 C C . ILE A 1 101 ? -12.537 -4.122 18.046 1.00 90.06 101 ILE A C 1
ATOM 793 O O . ILE A 1 101 ? -12.916 -4.738 17.057 1.00 90.06 101 ILE A O 1
ATOM 797 N N . ILE A 1 102 ? -13.353 -3.363 18.782 1.00 91.12 102 ILE A N 1
ATOM 798 C CA . ILE A 1 102 ? -14.788 -3.202 18.530 1.00 91.12 102 ILE A CA 1
ATOM 799 C C . ILE A 1 102 ? -15.023 -2.624 17.120 1.00 91.12 102 ILE A C 1
ATOM 801 O O . ILE A 1 102 ? -14.586 -1.511 16.814 1.00 91.12 102 ILE A O 1
ATOM 805 N N . LYS A 1 103 ? -15.727 -3.384 16.272 1.00 89.00 103 LYS A N 1
ATOM 806 C CA . LYS A 1 103 ? -16.236 -2.959 14.959 1.00 89.00 103 LYS A CA 1
ATOM 807 C C . LYS A 1 103 ? -17.397 -1.956 15.086 1.00 89.00 103 LYS A C 1
ATOM 809 O O . LYS A 1 103 ? -18.000 -1.787 16.144 1.00 89.00 103 LYS A O 1
ATOM 814 N N . GLU A 1 104 ? -17.748 -1.314 13.972 1.00 89.25 104 GLU A N 1
ATOM 815 C CA . GLU A 1 104 ? -18.845 -0.339 13.898 1.00 89.25 104 GLU A CA 1
ATOM 816 C C . GLU A 1 104 ? -20.239 -0.959 14.129 1.00 89.25 104 GLU A C 1
ATOM 818 O O . GLU A 1 104 ? -21.085 -0.326 14.762 1.00 89.25 104 GLU A O 1
ATOM 823 N N . GLU A 1 105 ? -20.449 -2.216 13.723 1.00 88.56 105 GLU A N 1
ATOM 824 C CA . GLU A 1 105 ? -21.703 -2.971 13.913 1.00 88.56 105 GLU A CA 1
ATOM 825 C C . GLU A 1 105 ? -22.102 -3.147 15.392 1.00 88.56 105 GLU A C 1
ATOM 827 O O . GLU A 1 105 ? -23.284 -3.106 15.738 1.00 88.56 105 GLU A O 1
ATOM 832 N N . HIS A 1 106 ? -21.126 -3.249 16.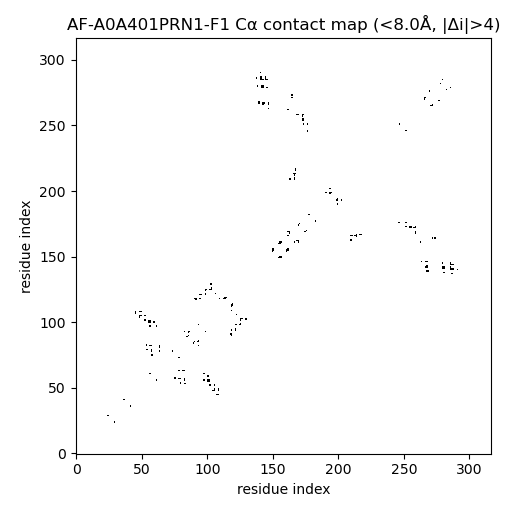301 1.00 90.19 106 HIS A N 1
ATOM 833 C CA . HIS A 1 106 ? -21.384 -3.436 17.732 1.00 90.19 106 HIS A CA 1
ATOM 834 C C . HIS A 1 106 ? -21.753 -2.136 18.462 1.00 90.19 106 HIS A C 1
ATOM 836 O O . HIS A 1 106 ? -22.141 -2.176 19.631 1.00 90.19 106 HIS A O 1
ATOM 842 N N . LEU A 1 107 ? -21.659 -0.966 17.811 1.00 89.50 107 LEU A N 1
ATOM 843 C CA . LEU A 1 107 ? -21.987 0.318 18.447 1.00 89.50 107 LEU A CA 1
ATOM 844 C C . LEU A 1 107 ? -23.454 0.404 18.894 1.00 89.50 107 LEU A C 1
ATOM 846 O O . LEU A 1 107 ? -23.764 1.150 19.823 1.00 89.50 107 LEU A O 1
ATOM 850 N N . ILE A 1 108 ? -24.332 -0.397 18.281 1.00 88.25 108 ILE A N 1
ATOM 851 C CA . ILE A 1 108 ? -25.744 -0.544 18.654 1.00 88.25 108 ILE A CA 1
ATOM 852 C C . ILE A 1 108 ? -25.879 -0.941 20.135 1.00 88.25 108 ILE A C 1
ATOM 854 O O . ILE A 1 108 ? -26.707 -0.371 20.850 1.00 88.25 108 ILE A O 1
ATOM 858 N N . CYS A 1 109 ? -24.995 -1.816 20.630 1.00 88.31 109 CYS A N 1
ATOM 859 C CA . CYS A 1 109 ? -24.989 -2.304 22.013 1.00 88.31 109 CYS A CA 1
ATOM 860 C C . CYS A 1 109 ? -24.810 -1.178 23.050 1.00 88.31 109 CYS A C 1
ATOM 862 O O . CYS A 1 109 ? -25.234 -1.318 24.195 1.00 88.31 109 CYS A O 1
ATOM 864 N N . PHE A 1 110 ? -24.223 -0.037 22.667 1.00 89.38 110 PHE A N 1
ATOM 865 C CA . PHE A 1 110 ? -23.952 1.098 23.559 1.00 89.38 110 PHE A CA 1
ATOM 866 C C . PHE A 1 110 ? -25.018 2.204 23.503 1.00 89.38 110 PHE A C 1
ATOM 868 O O . PHE A 1 110 ? -24.915 3.183 24.246 1.00 89.38 110 PHE A O 1
ATOM 875 N N . ASN A 1 111 ? -26.065 2.066 22.679 1.00 86.12 111 ASN A N 1
ATOM 876 C CA . ASN A 1 111 ? -27.116 3.084 22.534 1.00 86.12 111 ASN A CA 1
ATOM 877 C C . ASN A 1 111 ? -27.802 3.430 23.870 1.00 86.12 111 ASN A C 1
ATOM 879 O O . ASN A 1 111 ? -28.108 4.596 24.127 1.00 86.12 111 ASN A O 1
ATOM 883 N N . HIS A 1 112 ? -27.966 2.447 24.762 1.00 85.94 112 HIS A N 1
ATOM 884 C CA . HIS A 1 112 ? -28.536 2.636 26.101 1.00 85.94 112 HIS A CA 1
ATOM 885 C C . HIS A 1 112 ? -27.670 3.513 27.038 1.00 85.94 112 HIS A C 1
ATOM 887 O O . HIS A 1 112 ? -28.157 3.999 28.057 1.00 85.94 112 HIS A O 1
ATOM 893 N N . LEU A 1 113 ? -26.404 3.766 26.679 1.00 85.88 113 LEU A N 1
ATOM 894 C CA . LEU A 1 113 ? -25.422 4.545 27.447 1.00 85.88 113 LEU A CA 1
ATOM 895 C C . LEU A 1 113 ? -25.081 5.903 26.810 1.00 85.88 113 LEU A C 1
ATOM 897 O O . LEU A 1 113 ? -24.174 6.593 27.283 1.00 85.88 113 LEU A O 1
ATOM 901 N N . ALA A 1 114 ? -25.815 6.329 25.775 1.00 76.81 114 ALA A N 1
ATOM 902 C CA . ALA A 1 114 ? -25.546 7.555 25.011 1.00 76.81 114 ALA A CA 1
ATOM 903 C C . ALA A 1 114 ? -25.539 8.864 25.840 1.00 76.81 114 ALA A C 1
ATOM 905 O O . ALA A 1 114 ? -25.099 9.901 25.346 1.00 76.81 114 ALA A O 1
ATOM 906 N N . GLY A 1 115 ? -25.998 8.832 27.097 1.00 84.06 115 GLY A N 1
ATOM 907 C CA . GLY A 1 115 ? -25.908 9.952 28.038 1.00 84.06 115 GLY A CA 1
ATOM 908 C C . GLY A 1 115 ? -24.525 10.171 28.674 1.00 84.06 115 GLY A C 1
ATOM 909 O O . GLY A 1 115 ? -24.288 11.256 29.204 1.00 84.06 115 GLY A O 1
ATOM 910 N N . ASN A 1 116 ? -23.604 9.196 28.640 1.00 91.25 116 ASN A N 1
ATOM 911 C CA . ASN A 1 116 ? -22.247 9.377 29.172 1.00 91.25 116 ASN A CA 1
ATOM 912 C C . ASN A 1 116 ? -21.295 9.911 28.083 1.00 91.25 116 ASN A C 1
ATOM 914 O O . ASN A 1 116 ? -21.066 9.257 27.064 1.00 91.25 116 ASN A O 1
ATOM 918 N N . TYR A 1 117 ? -20.678 11.070 28.342 1.00 91.81 117 TYR A N 1
ATOM 919 C CA . TYR A 1 117 ? -19.661 11.679 27.482 1.00 91.81 117 TYR A CA 1
ATOM 920 C C . TYR A 1 117 ? -18.552 10.698 27.063 1.00 91.81 117 TYR A C 1
ATOM 922 O O . TYR A 1 117 ? -18.243 10.622 25.874 1.00 91.81 117 TYR A O 1
ATOM 930 N N . GLU A 1 118 ? -17.999 9.920 27.995 1.00 91.56 118 GLU A N 1
ATOM 931 C CA . GLU A 1 118 ? -16.886 8.993 27.741 1.00 91.56 118 GLU A CA 1
ATOM 932 C C . GLU A 1 118 ? -17.287 7.904 26.739 1.00 91.56 118 GLU A C 1
ATOM 934 O O . GLU A 1 118 ? -16.567 7.634 25.779 1.00 91.56 118 GLU A O 1
ATOM 939 N N . VAL A 1 119 ? -18.495 7.352 26.890 1.00 92.00 119 VAL A N 1
ATOM 940 C CA . VAL A 1 119 ? -19.068 6.381 25.946 1.00 92.00 119 VAL A CA 1
ATOM 941 C C . VAL A 1 119 ? -19.231 7.016 24.564 1.00 92.00 119 VAL A C 1
ATOM 943 O O . VAL A 1 119 ? -18.790 6.438 23.569 1.00 92.00 119 VAL A O 1
ATOM 946 N N . THR A 1 120 ? -19.780 8.236 24.480 1.00 91.94 120 THR A N 1
ATOM 947 C CA . THR A 1 120 ? -19.916 8.931 23.185 1.00 91.94 120 THR A CA 1
ATOM 948 C C . THR A 1 120 ? -18.569 9.272 22.538 1.00 91.94 120 THR A C 1
ATOM 950 O O . THR A 1 120 ? -18.487 9.324 21.311 1.00 91.94 120 THR A O 1
ATOM 953 N N . PHE A 1 121 ? -17.514 9.495 23.329 1.00 93.81 121 PHE A N 1
ATOM 954 C CA . PHE A 1 121 ? -16.155 9.726 22.841 1.00 93.81 121 PHE A CA 1
ATOM 955 C C . PHE A 1 121 ? -15.568 8.454 22.213 1.00 93.81 121 PHE A C 1
ATOM 957 O O . PHE A 1 121 ? -15.176 8.487 21.046 1.00 93.81 121 PHE A O 1
ATOM 964 N N . TYR A 1 122 ? -15.594 7.319 22.921 1.00 93.06 122 TYR A N 1
ATOM 965 C CA . TYR A 1 122 ? -15.088 6.056 22.371 1.00 93.06 122 TYR A CA 1
ATOM 966 C C . TYR A 1 122 ? -15.889 5.588 21.149 1.00 93.06 122 TYR A C 1
ATOM 968 O O . TYR A 1 122 ? -15.287 5.183 20.157 1.00 93.06 122 TYR A O 1
ATOM 976 N N . CYS A 1 123 ? -17.219 5.745 21.143 1.00 92.00 123 CYS A N 1
ATOM 977 C CA . CYS A 1 123 ? -18.040 5.447 19.962 1.00 92.00 123 CYS A CA 1
ATOM 978 C C . CYS A 1 123 ? -17.641 6.293 18.736 1.00 92.00 123 CYS A C 1
ATOM 980 O O . CYS A 1 123 ? -17.646 5.792 17.612 1.00 92.00 123 CYS A O 1
ATOM 982 N N . LYS A 1 124 ? -17.255 7.565 18.927 1.00 92.31 124 LYS A N 1
ATOM 983 C CA . LYS A 1 124 ? -16.742 8.422 17.842 1.00 92.31 124 LYS A CA 1
ATOM 984 C C . LYS A 1 124 ? -15.364 7.977 17.354 1.00 92.31 124 LYS A C 1
ATOM 986 O O . LYS A 1 124 ? -15.152 7.949 16.144 1.00 92.31 124 LYS A O 1
ATOM 991 N N . GLU A 1 125 ? -14.445 7.615 18.250 1.00 91.81 125 GLU A N 1
ATOM 992 C CA . GLU A 1 125 ? -13.126 7.103 17.845 1.00 91.81 125 GLU A CA 1
ATOM 993 C C . GLU A 1 125 ? -13.228 5.749 17.119 1.00 91.81 125 GLU A C 1
ATOM 995 O O . GLU A 1 125 ? -12.514 5.555 16.136 1.00 91.81 125 GLU A O 1
ATOM 1000 N N . ILE A 1 126 ? -14.160 4.863 17.505 1.00 92.31 126 ILE A N 1
ATOM 1001 C CA . ILE A 1 126 ? -14.449 3.614 16.775 1.00 92.31 126 ILE A CA 1
ATOM 1002 C C . ILE A 1 126 ? -14.863 3.926 15.330 1.00 92.31 126 ILE A C 1
ATOM 1004 O O . ILE A 1 126 ? -14.164 3.504 14.407 1.00 92.31 126 ILE A O 1
ATOM 1008 N N . ARG A 1 127 ? -15.907 4.747 15.115 1.00 92.19 127 ARG A N 1
ATOM 1009 C CA . ARG A 1 127 ? -16.356 5.161 13.763 1.00 92.19 127 ARG A CA 1
ATOM 1010 C C . ARG A 1 127 ? -15.239 5.814 12.952 1.00 92.19 127 ARG A C 1
ATOM 1012 O O . ARG A 1 127 ? -14.995 5.456 11.808 1.00 92.19 127 ARG A O 1
ATOM 1019 N N . LYS A 1 128 ? -14.488 6.734 13.557 1.00 92.00 128 LYS A N 1
ATOM 1020 C CA . LYS A 1 128 ? -13.341 7.403 12.924 1.00 92.00 128 LYS A CA 1
ATOM 1021 C C . LYS A 1 128 ? -12.231 6.421 12.534 1.00 92.00 128 LYS A C 1
ATOM 1023 O O . LYS A 1 128 ? -11.543 6.656 11.544 1.00 92.00 128 LYS A O 1
ATOM 1028 N N . SER A 1 129 ? -12.036 5.339 13.290 1.00 89.38 129 SER A N 1
ATOM 1029 C CA . SER A 1 129 ? -11.085 4.279 12.942 1.00 89.38 129 SER A CA 1
ATOM 1030 C C . SER A 1 129 ? -11.604 3.393 11.802 1.00 89.38 129 SER A C 1
ATOM 1032 O O . SER A 1 129 ? -10.836 3.102 10.888 1.00 89.38 129 SER A O 1
ATOM 1034 N N . SER A 1 130 ? -12.902 3.062 11.807 1.00 89.38 130 SER A N 1
ATOM 1035 C CA . SER A 1 130 ? -13.618 2.362 10.731 1.00 89.38 130 SER A CA 1
ATOM 1036 C C . SER A 1 130 ? -13.490 3.125 9.409 1.00 89.38 130 SER A C 1
ATOM 1038 O O . SER A 1 130 ? -12.831 2.652 8.486 1.00 89.38 130 SER A O 1
ATOM 1040 N N . MET A 1 131 ? -13.942 4.386 9.369 1.00 89.06 131 MET A N 1
ATOM 1041 C CA . MET A 1 131 ? -13.873 5.235 8.172 1.00 89.06 131 MET A CA 1
ATOM 1042 C C . MET A 1 131 ? -12.445 5.400 7.630 1.00 89.06 131 MET A C 1
ATOM 1044 O O . MET A 1 131 ? -12.252 5.447 6.419 1.00 89.06 131 MET A O 1
ATOM 1048 N N . LYS A 1 132 ? -11.424 5.460 8.500 1.00 89.69 132 LYS A N 1
ATOM 1049 C CA . LYS A 1 132 ? -10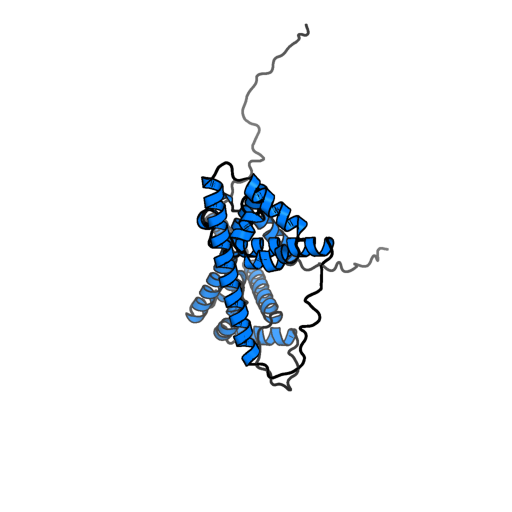.014 5.506 8.074 1.00 89.69 132 LYS A CA 1
ATOM 1050 C C . LYS A 1 132 ? -9.535 4.203 7.432 1.00 89.69 132 LYS A C 1
ATOM 1052 O O . LYS A 1 132 ? -8.709 4.271 6.526 1.00 89.69 132 LYS A O 1
ATOM 1057 N N . LYS A 1 133 ? -10.003 3.042 7.905 1.00 88.38 133 LYS A N 1
ATOM 1058 C CA . LYS A 1 133 ? -9.705 1.742 7.285 1.00 88.38 133 LYS A CA 1
ATOM 1059 C C . LYS A 1 133 ? -10.360 1.672 5.907 1.00 88.38 133 LYS A C 1
ATOM 1061 O O . LYS A 1 133 ? -9.640 1.491 4.935 1.00 88.38 133 LYS A O 1
ATOM 1066 N N . THR A 1 134 ? -11.662 1.954 5.809 1.00 87.31 134 THR A N 1
ATOM 1067 C CA . THR A 1 134 ? -12.395 1.978 4.531 1.00 87.31 134 THR A CA 1
ATOM 1068 C C . THR A 1 134 ? -11.770 2.953 3.533 1.00 87.31 134 THR A C 1
ATOM 1070 O O . THR A 1 134 ? -11.503 2.577 2.401 1.00 87.31 134 THR A O 1
ATOM 1073 N N . ALA A 1 135 ? -11.438 4.180 3.952 1.00 90.06 135 ALA A N 1
ATOM 1074 C CA . ALA A 1 135 ? -10.791 5.156 3.074 1.00 90.06 135 ALA A CA 1
ATOM 1075 C C . ALA A 1 135 ? -9.424 4.673 2.553 1.00 90.06 135 ALA A C 1
ATOM 1077 O O . ALA A 1 135 ? -9.129 4.849 1.374 1.00 90.06 135 ALA A O 1
ATOM 1078 N N . ARG A 1 136 ? -8.604 4.026 3.397 1.00 90.31 136 ARG A N 1
ATOM 1079 C CA . ARG A 1 136 ? -7.331 3.419 2.969 1.00 90.31 136 ARG A CA 1
ATOM 1080 C C . ARG A 1 136 ? -7.541 2.279 1.975 1.00 90.31 136 ARG A C 1
ATOM 1082 O O . ARG A 1 136 ? -6.813 2.223 0.989 1.00 90.31 136 ARG A O 1
ATOM 1089 N N . THR A 1 137 ? -8.520 1.407 2.212 1.00 89.62 137 THR A N 1
ATOM 1090 C CA . THR A 1 137 ? -8.865 0.315 1.289 1.00 89.62 137 THR A CA 1
ATOM 1091 C C . THR A 1 137 ? -9.338 0.869 -0.053 1.00 89.62 137 THR A C 1
ATOM 1093 O O . THR A 1 137 ? -8.798 0.489 -1.082 1.00 89.62 137 THR A O 1
ATOM 1096 N N . ASN A 1 138 ? -10.244 1.851 -0.055 1.00 89.69 138 ASN A N 1
ATOM 1097 C CA . ASN A 1 138 ? -10.740 2.484 -1.280 1.00 89.69 138 ASN A CA 1
ATOM 1098 C C . ASN A 1 138 ? -9.606 3.139 -2.086 1.00 89.69 138 ASN A C 1
ATOM 1100 O O . ASN A 1 138 ? -9.511 2.923 -3.290 1.00 89.69 138 ASN A O 1
ATOM 1104 N N . VAL A 1 139 ? -8.705 3.881 -1.429 1.00 93.44 139 VAL A N 1
ATOM 1105 C CA . VAL A 1 139 ? -7.513 4.461 -2.076 1.00 93.44 139 VAL A CA 1
ATOM 1106 C C . VAL A 1 139 ? -6.608 3.368 -2.653 1.00 93.44 139 VAL A C 1
ATOM 1108 O O . VAL A 1 139 ? -6.192 3.467 -3.806 1.00 93.44 139 VAL A O 1
ATOM 1111 N N . ARG A 1 140 ? -6.348 2.281 -1.912 1.00 93.25 140 ARG A N 1
ATOM 1112 C CA . ARG A 1 140 ? -5.554 1.151 -2.424 1.00 93.25 140 ARG A CA 1
ATOM 1113 C C . ARG A 1 140 ? -6.225 0.476 -3.625 1.00 93.25 140 ARG A C 1
ATOM 1115 O O . ARG A 1 140 ? -5.528 0.150 -4.581 1.00 93.25 140 ARG A O 1
ATOM 1122 N N . ASN A 1 141 ? -7.54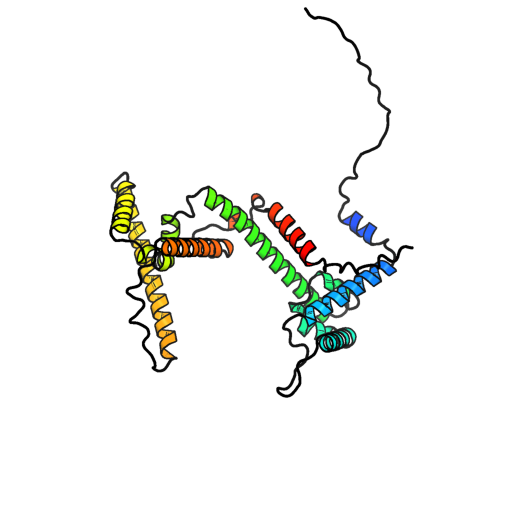8 0.324 -3.614 1.00 92.00 141 ASN A N 1
ATOM 1123 C CA . ASN A 1 141 ? -8.311 -0.297 -4.698 1.00 92.00 141 ASN A CA 1
ATOM 1124 C C . ASN A 1 141 ? -8.331 0.596 -5.957 1.00 92.00 141 ASN A C 1
ATOM 1126 O O . ASN A 1 141 ? -8.090 0.090 -7.056 1.00 92.00 141 ASN A O 1
ATOM 1130 N N . LYS A 1 142 ? -8.478 1.926 -5.810 1.00 92.88 142 LYS A N 1
ATOM 1131 C CA . LYS A 1 142 ? -8.288 2.903 -6.904 1.00 92.88 142 LYS A CA 1
ATOM 1132 C C . LYS A 1 142 ? -6.886 2.808 -7.510 1.00 92.88 142 LYS A C 1
ATOM 1134 O O . LYS A 1 142 ? -6.729 2.663 -8.723 1.00 92.88 142 LYS A O 1
ATOM 1139 N N . ARG A 1 143 ? -5.852 2.831 -6.662 1.00 94.81 143 ARG A N 1
ATOM 1140 C CA . ARG A 1 143 ? -4.453 2.697 -7.094 1.00 94.81 143 ARG A CA 1
ATOM 1141 C C . ARG A 1 143 ? -4.181 1.350 -7.746 1.00 94.81 143 ARG A C 1
ATOM 1143 O O . ARG A 1 143 ? -3.453 1.310 -8.726 1.00 94.81 143 ARG A O 1
ATOM 1150 N N . TYR A 1 144 ? -4.803 0.266 -7.293 1.00 94.62 144 TYR A N 1
ATOM 1151 C CA . TYR A 1 144 ? -4.699 -1.033 -7.954 1.00 94.62 144 TYR A CA 1
ATOM 1152 C C . TYR A 1 144 ? -5.321 -1.018 -9.359 1.00 94.62 144 TYR A C 1
ATOM 1154 O O . TYR A 1 144 ? -4.713 -1.527 -10.299 1.00 94.62 144 TYR A O 1
ATOM 1162 N N . ALA A 1 145 ? -6.471 -0.367 -9.554 1.00 93.56 145 ALA A N 1
ATOM 1163 C CA . ALA A 1 145 ? -7.044 -0.186 -10.889 1.00 93.56 145 ALA A CA 1
ATOM 1164 C C . ALA A 1 145 ? -6.127 0.647 -11.813 1.00 93.56 145 ALA A C 1
ATOM 1166 O O . ALA A 1 145 ? -5.927 0.290 -12.977 1.00 93.56 145 ALA A O 1
ATOM 1167 N N . ALA A 1 146 ? -5.502 1.710 -11.291 1.00 94.50 146 ALA A N 1
ATOM 1168 C CA . ALA A 1 146 ? -4.506 2.491 -12.028 1.00 94.50 146 ALA A CA 1
ATOM 1169 C C . ALA A 1 146 ? -3.225 1.689 -12.334 1.00 94.50 146 ALA A C 1
ATOM 1171 O O . ALA A 1 146 ? -2.733 1.737 -13.459 1.00 94.50 146 ALA A O 1
ATOM 1172 N N . LEU A 1 147 ? -2.730 0.897 -11.377 1.00 95.19 147 LEU A N 1
ATOM 1173 C CA . LEU A 1 147 ? -1.589 -0.013 -11.524 1.00 95.19 147 LEU A CA 1
ATOM 1174 C C . LEU A 1 147 ? -1.811 -0.987 -12.687 1.00 95.19 147 LEU A C 1
ATOM 1176 O O . LEU A 1 147 ? -0.978 -1.066 -13.585 1.00 95.19 147 LEU A O 1
ATOM 1180 N N . GLN A 1 148 ? -2.962 -1.668 -12.722 1.00 94.19 148 GLN A N 1
ATOM 1181 C CA . GLN A 1 148 ? -3.311 -2.596 -13.807 1.00 94.19 148 GLN A CA 1
ATOM 1182 C C . GLN A 1 148 ? -3.329 -1.911 -15.181 1.00 94.19 148 GLN A C 1
ATOM 1184 O O . GLN A 1 148 ? -2.880 -2.488 -16.174 1.00 94.19 148 GLN A O 1
ATOM 1189 N N . LYS A 1 149 ? -3.801 -0.660 -15.250 1.00 93.50 149 LYS A N 1
ATOM 1190 C CA . LYS A 1 149 ? -3.763 0.134 -16.483 1.00 93.50 149 LYS A CA 1
ATOM 1191 C C . LYS A 1 149 ? -2.326 0.478 -16.895 1.00 93.50 149 LYS A C 1
ATOM 1193 O O . LYS A 1 149 ? -1.960 0.234 -18.037 1.00 93.50 149 LYS A O 1
ATOM 1198 N N . LEU A 1 150 ? -1.503 0.969 -15.969 1.00 94.94 150 LEU A N 1
ATOM 1199 C CA . LEU A 1 150 ? -0.108 1.349 -16.228 1.00 94.94 150 LEU A CA 1
ATOM 1200 C C . LEU A 1 150 ? 0.767 0.152 -16.640 1.00 94.94 150 LEU A C 1
ATOM 1202 O O . LEU A 1 150 ? 1.631 0.300 -17.501 1.00 94.94 150 LEU A O 1
ATOM 1206 N N . ILE A 1 151 ? 0.518 -1.038 -16.081 1.00 94.88 151 ILE A N 1
ATOM 1207 C CA . ILE A 1 151 ? 1.160 -2.295 -16.505 1.00 94.88 151 ILE A CA 1
ATOM 1208 C C . ILE A 1 151 ? 0.772 -2.642 -17.949 1.00 94.88 151 ILE A C 1
ATOM 1210 O O . ILE A 1 151 ? 1.622 -3.048 -18.739 1.00 94.88 151 ILE A O 1
ATOM 1214 N N . LYS A 1 152 ? -0.504 -2.466 -18.313 1.00 94.88 152 LYS A N 1
ATOM 1215 C CA . LYS A 1 152 ? -1.007 -2.730 -19.668 1.00 94.88 152 LYS A CA 1
ATOM 1216 C C . LYS A 1 152 ? -0.493 -1.725 -20.704 1.00 94.88 152 LYS A C 1
ATOM 1218 O O . LYS A 1 152 ? -0.257 -2.118 -21.845 1.00 94.88 152 LYS A O 1
ATOM 1223 N N . ASP A 1 153 ? -0.342 -0.462 -20.314 1.00 95.12 153 ASP A N 1
ATOM 1224 C CA . ASP A 1 153 ? 0.221 0.599 -21.155 1.00 95.12 153 ASP A CA 1
ATOM 1225 C C . ASP A 1 153 ? 1.751 0.421 -21.318 1.00 95.12 153 ASP A C 1
ATOM 1227 O O . ASP A 1 153 ? 2.306 0.744 -22.365 1.00 95.12 153 ASP A O 1
ATOM 1231 N N . GLY A 1 154 ? 2.432 -0.161 -20.321 1.00 92.06 154 GLY A N 1
ATOM 1232 C CA . GLY A 1 154 ? 3.800 -0.696 -20.416 1.00 92.06 154 GLY A CA 1
ATOM 1233 C C . GLY A 1 154 ? 4.942 0.320 -20.285 1.00 92.06 154 GLY A C 1
ATOM 1234 O O . GLY A 1 154 ? 6.085 -0.076 -20.073 1.00 92.06 154 GLY A O 1
ATOM 1235 N N . GLU A 1 155 ? 4.659 1.621 -20.365 1.00 93.12 155 GLU A N 1
ATOM 1236 C CA . GLU A 1 155 ? 5.687 2.673 -20.303 1.00 93.12 155 GLU A CA 1
ATOM 1237 C C . GLU A 1 155 ? 6.223 2.891 -18.874 1.00 93.12 155 GLU A C 1
ATOM 1239 O O . GLU A 1 155 ? 7.429 2.839 -18.637 1.00 93.12 155 GLU A O 1
ATOM 1244 N N . TYR A 1 156 ? 5.332 3.103 -17.901 1.00 94.56 156 TYR A N 1
ATOM 1245 C CA . TYR A 1 156 ? 5.677 3.555 -16.541 1.00 94.56 156 TYR A CA 1
ATOM 1246 C C . TYR A 1 156 ? 6.308 2.471 -15.639 1.00 94.56 156 TYR A C 1
ATOM 1248 O O . TYR A 1 156 ? 7.055 2.791 -14.713 1.00 94.56 156 TYR A O 1
ATOM 1256 N N . PHE A 1 157 ? 6.045 1.194 -15.935 1.00 95.56 157 PHE A N 1
ATOM 1257 C CA . PHE A 1 157 ? 6.694 0.031 -15.310 1.00 95.56 157 PHE A CA 1
ATOM 1258 C C . PHE A 1 157 ? 7.668 -0.672 -16.272 1.00 95.56 157 PHE A C 1
ATOM 1260 O O . PHE A 1 157 ? 7.865 -1.881 -16.198 1.00 95.56 157 PHE A O 1
ATOM 1267 N N . SER A 1 158 ? 8.276 0.084 -17.189 1.00 93.94 158 SER A N 1
ATOM 1268 C CA . SER A 1 158 ? 9.451 -0.384 -17.927 1.00 93.94 158 SER A CA 1
ATOM 1269 C C . SER A 1 158 ? 10.696 -0.370 -17.034 1.00 93.94 158 SER A C 1
ATOM 1271 O O . SER A 1 158 ? 10.812 0.452 -16.120 1.00 93.94 158 SER A O 1
ATOM 1273 N N . ASP A 1 159 ? 11.649 -1.260 -17.316 1.00 92.06 159 ASP A N 1
ATOM 1274 C CA . ASP A 1 159 ? 12.864 -1.433 -16.506 1.00 92.06 159 ASP A CA 1
ATOM 1275 C C . ASP A 1 159 ? 13.684 -0.129 -16.417 1.00 92.06 159 ASP A C 1
ATOM 1277 O O . ASP A 1 159 ? 14.162 0.227 -15.342 1.00 92.06 159 ASP A O 1
ATOM 1281 N N . GLU A 1 160 ? 13.738 0.663 -17.495 1.00 91.19 160 GLU A N 1
ATOM 1282 C CA . GLU A 1 160 ? 14.398 1.978 -17.518 1.00 91.19 160 GLU A CA 1
ATOM 1283 C C . GLU A 1 160 ? 13.704 3.019 -16.616 1.00 91.19 160 GLU A C 1
ATOM 1285 O O . GLU A 1 160 ? 14.380 3.763 -15.897 1.00 91.19 160 GLU A O 1
ATOM 1290 N N . GLN A 1 161 ? 12.365 3.062 -16.598 1.00 93.94 161 GLN A N 1
ATOM 1291 C CA . GLN A 1 161 ? 11.615 3.966 -15.716 1.00 93.94 161 GLN A CA 1
ATOM 1292 C C . GLN A 1 161 ? 11.743 3.549 -14.249 1.00 93.94 161 GLN A C 1
ATOM 1294 O O . GLN A 1 161 ? 11.969 4.399 -13.387 1.00 93.94 161 GLN A O 1
ATOM 1299 N N . MET A 1 162 ? 11.663 2.247 -13.955 1.00 94.94 162 MET A N 1
ATOM 1300 C CA . MET A 1 162 ? 11.836 1.744 -12.591 1.00 94.94 162 MET A CA 1
ATOM 1301 C C . MET A 1 162 ? 13.258 1.995 -12.068 1.00 94.94 162 MET A C 1
ATOM 1303 O O . MET A 1 162 ? 13.399 2.500 -10.956 1.00 94.94 162 MET A O 1
ATOM 1307 N N . ARG A 1 163 ? 14.296 1.762 -12.888 1.00 94.25 163 ARG A N 1
ATOM 1308 C CA . ARG A 1 163 ? 15.697 2.104 -12.576 1.00 94.25 163 ARG A CA 1
ATOM 1309 C C . ARG A 1 163 ? 15.898 3.594 -12.307 1.00 94.25 163 ARG A C 1
ATOM 1311 O O . ARG A 1 163 ? 16.653 3.961 -11.417 1.00 94.25 163 ARG A O 1
ATOM 1318 N N . THR A 1 164 ? 15.239 4.464 -13.072 1.00 93.81 164 THR A N 1
ATOM 1319 C CA . THR A 1 164 ? 15.356 5.922 -12.891 1.00 93.81 164 THR A CA 1
ATOM 1320 C C . THR A 1 164 ? 14.753 6.371 -11.554 1.00 93.81 164 THR A C 1
ATOM 1322 O O . THR A 1 164 ? 15.324 7.220 -10.867 1.00 93.81 164 THR A O 1
ATOM 1325 N N . ARG A 1 165 ? 13.617 5.771 -11.176 1.00 93.88 165 ARG A N 1
ATOM 1326 C CA . ARG A 1 165 ? 12.878 6.060 -9.940 1.00 93.88 165 ARG A CA 1
ATOM 1327 C C . ARG A 1 165 ? 13.593 5.519 -8.699 1.00 93.88 165 ARG A C 1
ATOM 1329 O O . ARG A 1 165 ? 13.757 6.259 -7.728 1.00 93.88 165 ARG A O 1
ATOM 1336 N N . ASP A 1 166 ? 14.068 4.275 -8.735 1.00 94.38 166 ASP A N 1
ATOM 1337 C CA . ASP A 1 166 ? 14.804 3.652 -7.629 1.00 94.38 166 ASP A CA 1
ATOM 1338 C C . ASP A 1 166 ? 16.036 2.858 -8.109 1.00 94.38 166 ASP A C 1
ATOM 1340 O O . ASP A 1 166 ? 15.965 1.638 -8.302 1.00 94.38 166 ASP A O 1
ATOM 1344 N N . PRO A 1 167 ? 17.178 3.535 -8.333 1.00 95.62 167 PRO A N 1
ATOM 1345 C CA . PRO A 1 167 ? 18.356 2.887 -8.893 1.00 95.62 167 PRO A CA 1
ATOM 1346 C C . PRO A 1 167 ? 19.044 1.935 -7.921 1.00 95.62 167 PRO A C 1
ATOM 1348 O O . PRO A 1 167 ? 19.587 0.934 -8.373 1.00 95.62 167 PRO A O 1
ATOM 1351 N N . LEU A 1 168 ? 18.999 2.196 -6.611 1.00 95.38 168 LEU A N 1
ATOM 1352 C CA . LEU A 1 168 ? 19.553 1.286 -5.603 1.00 95.38 168 LEU A CA 1
ATOM 1353 C C . LEU A 1 168 ? 18.852 -0.076 -5.628 1.00 95.38 168 LEU A C 1
ATOM 1355 O O . LEU A 1 168 ? 19.509 -1.112 -5.706 1.00 95.38 168 LEU A O 1
ATOM 1359 N N . LEU A 1 169 ? 17.517 -0.078 -5.631 1.00 95.12 169 LEU A N 1
ATOM 1360 C CA . LEU A 1 169 ? 16.746 -1.317 -5.691 1.00 95.12 169 LEU A CA 1
ATOM 1361 C C . LEU A 1 169 ? 16.971 -2.055 -7.025 1.00 95.12 169 LEU A C 1
ATOM 1363 O O . LEU A 1 169 ? 16.995 -3.283 -7.052 1.00 95.12 169 LEU A O 1
ATOM 1367 N N . TYR A 1 170 ? 17.177 -1.325 -8.129 1.00 95.50 170 TYR A N 1
ATOM 1368 C CA . TYR A 1 170 ? 17.560 -1.922 -9.415 1.00 95.50 170 TYR A CA 1
ATOM 1369 C C . TYR A 1 170 ? 18.969 -2.532 -9.377 1.00 95.50 170 TYR A C 1
ATOM 1371 O O . TYR A 1 170 ? 19.195 -3.591 -9.964 1.00 95.50 170 TYR A O 1
ATOM 1379 N N . GLU A 1 171 ? 19.910 -1.897 -8.672 1.00 94.38 171 GLU A N 1
ATOM 1380 C CA . GLU A 1 171 ? 21.270 -2.410 -8.498 1.00 94.38 171 GLU A CA 1
ATOM 1381 C C . GLU A 1 171 ? 21.256 -3.767 -7.788 1.00 94.38 171 GLU A C 1
ATOM 1383 O O . GLU A 1 171 ? 21.729 -4.760 -8.344 1.00 94.38 171 GLU A O 1
ATOM 1388 N N . GLN A 1 172 ? 20.613 -3.799 -6.614 1.00 92.94 172 GLN A N 1
ATOM 1389 C CA . GLN A 1 172 ? 20.517 -4.955 -5.720 1.00 92.94 172 GLN A CA 1
ATOM 1390 C C . GLN A 1 172 ? 19.787 -6.156 -6.346 1.00 92.94 172 GLN A C 1
ATOM 1392 O O . GLN A 1 172 ? 20.125 -7.301 -6.060 1.00 92.94 172 GLN A O 1
ATOM 1397 N N . TYR A 1 173 ? 18.775 -5.927 -7.190 1.00 92.56 173 TYR A N 1
ATOM 1398 C CA . TYR A 1 173 ? 17.938 -7.016 -7.716 1.00 92.56 173 TYR A CA 1
ATOM 1399 C C . TYR A 1 173 ? 18.231 -7.420 -9.159 1.00 92.56 173 TYR A C 1
ATOM 1401 O O . TYR A 1 173 ? 17.908 -8.541 -9.550 1.00 92.56 173 TYR A O 1
ATOM 1409 N N . ILE A 1 174 ? 18.797 -6.523 -9.969 1.00 92.69 174 ILE A N 1
ATOM 1410 C CA . ILE A 1 174 ? 18.960 -6.743 -11.410 1.00 92.69 174 ILE A CA 1
ATOM 1411 C C . ILE A 1 174 ? 20.416 -6.548 -11.825 1.00 92.69 174 ILE A C 1
ATOM 1413 O O . ILE A 1 174 ? 21.030 -7.488 -12.332 1.00 92.69 174 ILE A O 1
ATOM 1417 N N . ARG A 1 175 ? 20.987 -5.354 -11.624 1.00 90.25 175 ARG A N 1
ATOM 1418 C CA . ARG A 1 175 ? 22.275 -4.996 -12.243 1.00 90.25 175 ARG A CA 1
ATOM 1419 C C . ARG A 1 175 ? 23.446 -5.825 -11.718 1.00 90.25 175 ARG A C 1
ATOM 1421 O O . ARG A 1 175 ? 24.286 -6.214 -12.526 1.00 90.25 175 ARG A O 1
ATOM 1428 N N . GLN A 1 176 ? 23.468 -6.174 -10.429 1.00 88.06 176 GLN A N 1
ATOM 1429 C CA . GLN A 1 176 ? 24.528 -7.022 -9.861 1.00 88.06 176 GLN A CA 1
ATOM 1430 C C . GLN A 1 176 ? 24.545 -8.463 -10.415 1.00 88.06 176 GLN A C 1
ATOM 1432 O O . GLN A 1 176 ? 25.551 -9.156 -10.296 1.00 88.06 176 GLN A O 1
ATOM 1437 N N . TYR A 1 177 ? 23.465 -8.895 -11.078 1.00 88.56 177 TYR A N 1
ATOM 1438 C CA . TYR A 1 177 ? 23.324 -10.219 -11.701 1.00 88.56 177 TYR A CA 1
ATOM 1439 C C . TYR A 1 177 ? 23.223 -10.160 -13.235 1.00 88.56 177 TYR A C 1
ATOM 1441 O O . TYR A 1 177 ? 22.792 -11.126 -13.881 1.00 88.56 177 TYR A O 1
ATOM 1449 N N . MET A 1 178 ? 23.596 -9.031 -13.843 1.00 85.94 178 MET A N 1
ATOM 1450 C CA . MET A 1 178 ? 23.767 -8.914 -15.290 1.00 85.94 178 MET A CA 1
ATOM 1451 C C . MET A 1 178 ? 25.180 -9.332 -15.701 1.00 85.94 178 MET A C 1
ATOM 1453 O O . MET A 1 178 ? 26.175 -8.932 -15.102 1.00 85.94 178 MET A O 1
ATOM 1457 N N . THR A 1 179 ? 25.274 -10.111 -16.772 1.00 86.88 179 THR A N 1
ATOM 1458 C CA . THR A 1 179 ? 26.547 -10.439 -17.419 1.00 86.88 179 THR A CA 1
ATOM 1459 C C . THR A 1 179 ? 27.128 -9.218 -18.137 1.00 86.88 179 THR A C 1
ATOM 1461 O O . THR A 1 179 ? 26.398 -8.332 -18.589 1.00 86.88 179 THR A O 1
ATOM 1464 N N . GLU A 1 180 ? 28.452 -9.187 -18.323 1.00 85.06 180 GLU A N 1
ATOM 1465 C CA . GLU A 1 180 ? 29.123 -8.110 -19.070 1.00 85.06 180 GLU A CA 1
ATOM 1466 C C . GLU A 1 180 ? 28.538 -7.926 -20.487 1.00 85.06 180 GLU A C 1
ATOM 1468 O O . GLU A 1 180 ? 28.415 -6.800 -20.972 1.00 85.06 180 GLU A O 1
ATOM 1473 N N . GLU A 1 181 ? 28.123 -9.020 -21.139 1.00 86.88 181 GLU A N 1
ATOM 1474 C CA . GLU A 1 181 ? 27.488 -8.989 -22.462 1.00 86.88 181 GLU A CA 1
ATOM 1475 C C . GLU A 1 181 ? 26.120 -8.281 -22.438 1.00 86.88 181 GLU A C 1
ATOM 1477 O O . GLU A 1 181 ? 25.825 -7.482 -23.331 1.00 86.88 181 GLU A O 1
ATOM 1482 N N . GLU A 1 182 ? 25.301 -8.517 -21.407 1.00 87.50 182 GLU A N 1
ATOM 1483 C CA . GLU A 1 182 ? 24.002 -7.856 -21.220 1.00 87.50 182 GLU A CA 1
ATOM 1484 C C . GLU A 1 182 ? 24.166 -6.359 -20.914 1.00 87.50 182 GLU A C 1
ATOM 1486 O O . GLU A 1 182 ? 23.478 -5.540 -21.527 1.00 87.50 182 GLU A O 1
ATOM 1491 N N . VAL A 1 183 ? 25.121 -5.982 -20.054 1.00 85.50 183 VAL A N 1
ATOM 1492 C CA . VAL A 1 183 ? 25.421 -4.573 -19.718 1.00 85.50 183 VAL A CA 1
ATOM 1493 C C . VAL A 1 183 ? 25.916 -3.796 -20.945 1.00 85.50 183 VAL A C 1
ATOM 1495 O O . VAL A 1 183 ? 25.509 -2.651 -21.182 1.00 85.50 183 VAL A O 1
ATOM 1498 N N . VAL A 1 184 ? 26.763 -4.414 -21.776 1.00 86.06 184 VAL A N 1
ATOM 1499 C CA . VAL A 1 184 ? 27.189 -3.830 -23.058 1.00 86.06 184 VAL A CA 1
ATOM 1500 C C . VAL A 1 184 ? 26.007 -3.724 -24.024 1.00 86.06 184 VAL A C 1
ATOM 1502 O O . VAL A 1 184 ? 25.841 -2.686 -24.667 1.00 86.06 184 VAL A O 1
ATOM 1505 N N . ALA A 1 185 ? 25.147 -4.743 -24.108 1.00 85.75 185 ALA A N 1
ATOM 1506 C CA . ALA A 1 185 ? 23.957 -4.701 -24.955 1.00 85.75 185 ALA A CA 1
ATOM 1507 C C . ALA A 1 185 ? 22.967 -3.601 -24.529 1.00 85.75 185 ALA A C 1
ATOM 1509 O O . ALA A 1 185 ? 22.411 -2.924 -25.393 1.00 85.75 185 ALA A O 1
ATOM 1510 N N . GLU A 1 186 ? 22.764 -3.383 -23.229 1.00 81.50 186 GLU A N 1
ATOM 1511 C CA . GLU A 1 186 ? 21.945 -2.293 -22.687 1.00 81.50 186 GLU A CA 1
ATOM 1512 C C . GLU A 1 186 ? 22.550 -0.919 -23.009 1.00 81.50 186 GLU A C 1
ATOM 1514 O O . GLU A 1 186 ? 21.885 -0.062 -23.595 1.00 81.50 186 GLU A O 1
ATOM 1519 N N . SER A 1 187 ? 23.855 -0.755 -22.780 1.00 80.56 187 SER A N 1
ATOM 1520 C CA . SER A 1 187 ? 24.600 0.455 -23.156 1.00 80.56 187 SER A CA 1
ATOM 1521 C C . SER A 1 187 ? 24.490 0.765 -24.659 1.00 80.56 187 SER A C 1
ATOM 1523 O O . SER A 1 187 ? 24.308 1.918 -25.061 1.00 80.56 187 SER A O 1
ATOM 1525 N N . CYS A 1 188 ? 24.546 -0.263 -25.513 1.00 78.88 188 CYS A N 1
ATOM 1526 C CA . CYS A 1 188 ? 24.363 -0.130 -26.957 1.00 78.88 188 CYS A CA 1
ATOM 1527 C C . CYS A 1 188 ? 22.921 0.216 -27.362 1.00 78.88 188 CYS A C 1
ATOM 1529 O O . CYS A 1 188 ? 22.750 0.991 -28.305 1.00 78.88 188 CYS A O 1
ATOM 1531 N N . LYS A 1 189 ? 21.892 -0.303 -26.672 1.00 79.44 189 LYS A N 1
ATOM 1532 C CA . LYS A 1 189 ? 20.487 0.100 -26.895 1.00 79.44 189 LYS A CA 1
ATOM 1533 C C . LYS A 1 189 ? 20.298 1.583 -26.575 1.00 79.44 189 LYS A C 1
ATOM 1535 O O . LYS A 1 189 ? 19.781 2.320 -27.409 1.00 79.44 189 LYS A O 1
ATOM 1540 N N . ASN A 1 190 ? 20.802 2.038 -25.429 1.00 74.25 190 ASN A N 1
ATOM 1541 C CA . ASN A 1 190 ? 20.642 3.422 -24.972 1.00 74.25 190 ASN A CA 1
ATOM 1542 C C . ASN A 1 190 ? 21.337 4.423 -25.914 1.00 74.25 190 ASN A C 1
ATOM 1544 O O . ASN A 1 190 ? 20.792 5.489 -26.205 1.00 74.25 190 ASN A O 1
ATOM 1548 N N . LEU A 1 191 ? 22.498 4.052 -26.470 1.00 74.94 191 LEU A N 1
ATOM 1549 C CA . LEU A 1 191 ? 23.167 4.825 -27.521 1.00 74.94 191 LEU A CA 1
ATOM 1550 C C . LEU A 1 191 ? 22.435 4.752 -28.876 1.00 74.94 191 LEU A C 1
ATOM 1552 O O . LEU A 1 191 ? 22.395 5.745 -29.598 1.00 74.94 191 LEU A O 1
ATOM 1556 N N . GLY A 1 192 ? 21.851 3.602 -29.224 1.00 74.88 192 GLY A N 1
ATOM 1557 C CA . GLY A 1 192 ? 21.080 3.405 -30.457 1.00 74.88 192 GLY A CA 1
ATOM 1558 C C . GLY A 1 192 ? 19.732 4.135 -30.483 1.00 74.88 192 GLY A C 1
ATOM 1559 O O . GLY A 1 192 ? 19.256 4.488 -31.561 1.00 74.88 192 GLY A O 1
ATOM 1560 N N . ASN A 1 193 ? 19.147 4.401 -29.313 1.00 78.62 193 ASN A N 1
ATOM 1561 C CA . ASN A 1 193 ? 17.897 5.148 -29.159 1.00 78.62 193 ASN A CA 1
ATOM 1562 C C . ASN A 1 193 ? 18.077 6.672 -29.325 1.00 78.62 193 ASN A C 1
ATOM 1564 O O . ASN A 1 193 ? 17.111 7.372 -29.629 1.00 78.62 193 ASN A O 1
ATOM 1568 N N . ALA A 1 194 ? 19.293 7.203 -29.152 1.00 81.44 194 ALA A N 1
ATOM 1569 C CA . ALA A 1 194 ? 19.571 8.631 -29.303 1.00 81.44 194 ALA A CA 1
ATOM 1570 C C . ALA A 1 194 ? 19.538 9.051 -30.787 1.00 81.44 194 ALA A C 1
ATOM 1572 O O . ALA A 1 194 ? 20.453 8.754 -31.557 1.00 81.44 194 ALA A O 1
ATOM 1573 N N . MET A 1 195 ? 18.493 9.778 -31.202 1.00 81.88 195 MET A N 1
ATOM 1574 C CA . MET A 1 195 ? 18.311 10.170 -32.607 1.00 81.88 195 MET A CA 1
ATOM 1575 C C . MET A 1 195 ? 19.239 11.317 -33.035 1.00 81.88 195 MET A C 1
ATOM 1577 O O . MET A 1 195 ? 19.562 11.452 -34.219 1.00 81.88 195 MET A O 1
ATOM 1581 N N . CYS A 1 196 ? 19.685 12.151 -32.095 1.00 91.50 196 CYS A N 1
ATOM 1582 C CA . CYS A 1 196 ? 20.645 13.220 -32.335 1.00 91.50 196 CYS A CA 1
ATOM 1583 C C . CYS A 1 196 ? 21.596 13.463 -31.148 1.00 91.50 196 CYS A C 1
ATOM 1585 O O . CYS A 1 196 ? 21.430 12.933 -30.051 1.00 91.50 196 CYS A O 1
ATOM 1587 N N . LEU A 1 197 ? 22.599 14.326 -31.358 1.00 92.88 197 LEU A N 1
ATOM 1588 C CA . LEU A 1 197 ? 23.561 14.711 -30.317 1.00 92.88 197 LEU A CA 1
ATOM 1589 C C . LEU A 1 197 ? 22.890 15.365 -29.095 1.00 92.88 197 LEU A C 1
ATOM 1591 O O . LEU A 1 197 ? 23.407 15.234 -27.991 1.00 92.88 197 LEU A O 1
ATOM 1595 N N . SER A 1 198 ? 21.758 16.057 -29.274 1.00 94.56 198 SER A N 1
ATOM 1596 C CA . SER A 1 198 ? 21.014 16.624 -28.143 1.00 94.56 198 SER A CA 1
ATOM 1597 C C . SER A 1 198 ? 20.446 15.521 -27.255 1.00 94.56 198 SER A C 1
ATOM 1599 O O . SER A 1 198 ? 20.588 15.605 -26.041 1.00 94.56 198 SER A O 1
ATOM 1601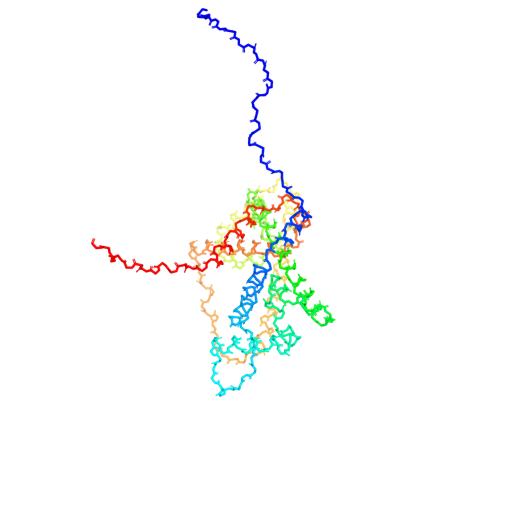 N N . ASP A 1 199 ? 19.864 14.479 -27.851 1.00 90.00 199 ASP A N 1
ATOM 1602 C CA . ASP A 1 199 ? 19.286 13.349 -27.116 1.00 90.00 199 ASP A CA 1
ATOM 1603 C C . ASP A 1 199 ? 20.388 12.591 -26.373 1.00 90.00 199 ASP A C 1
ATOM 1605 O O . ASP A 1 199 ? 20.262 12.335 -25.184 1.00 90.00 199 ASP A O 1
ATOM 1609 N N . LEU A 1 200 ? 21.532 12.348 -27.027 1.00 91.12 200 LEU A N 1
ATOM 1610 C CA . LEU A 1 200 ? 22.697 11.747 -26.374 1.00 91.12 200 LEU A CA 1
ATOM 1611 C C . LEU A 1 200 ? 23.161 12.567 -25.158 1.00 91.12 200 LEU A C 1
ATOM 1613 O O . LEU A 1 200 ? 23.395 12.003 -24.092 1.00 91.12 200 LEU A O 1
ATOM 1617 N N . LEU A 1 201 ? 23.268 13.894 -25.289 1.00 93.19 201 LEU A N 1
ATOM 1618 C CA . LEU A 1 201 ? 23.650 14.765 -24.174 1.00 93.19 201 LEU A CA 1
ATOM 1619 C C . LEU A 1 201 ? 22.625 14.714 -23.030 1.00 93.19 201 LEU A C 1
ATOM 1621 O O . LEU A 1 201 ? 23.032 14.614 -21.873 1.00 93.19 201 LEU A O 1
ATOM 1625 N N . MET A 1 202 ? 21.323 14.720 -23.336 1.00 91.25 202 MET A N 1
ATOM 1626 C CA . MET A 1 202 ? 20.268 14.592 -22.323 1.00 91.25 202 MET A CA 1
ATOM 1627 C C . MET A 1 202 ? 20.320 13.231 -21.622 1.00 91.25 202 MET A C 1
ATOM 1629 O O . MET A 1 202 ? 20.340 13.202 -20.395 1.00 91.25 202 MET A O 1
ATOM 1633 N N . ASN A 1 203 ? 20.460 12.134 -22.369 1.00 90.06 203 ASN A N 1
ATOM 1634 C CA . ASN A 1 203 ? 20.571 10.782 -21.819 1.00 90.06 203 ASN A CA 1
ATOM 1635 C C . ASN A 1 203 ? 21.807 10.655 -20.910 1.00 90.06 203 ASN A C 1
ATOM 1637 O O . ASN A 1 203 ? 21.701 10.138 -19.804 1.00 90.06 203 ASN A O 1
ATOM 1641 N N . THR A 1 204 ? 22.974 11.191 -21.308 1.00 91.19 204 THR A N 1
ATOM 1642 C CA . THR A 1 204 ? 24.166 11.181 -20.430 1.00 91.19 204 THR A CA 1
ATOM 1643 C C . THR A 1 204 ? 23.998 12.025 -19.164 1.00 91.19 204 THR A C 1
ATOM 1645 O O . THR A 1 204 ? 24.588 11.707 -18.132 1.00 91.19 204 THR A O 1
ATOM 1648 N N . TYR A 1 205 ? 23.194 13.091 -19.214 1.00 93.50 205 TYR A N 1
ATOM 1649 C CA . TYR A 1 205 ? 22.890 13.911 -18.043 1.00 93.50 205 TYR A CA 1
ATOM 1650 C C . TYR A 1 205 ? 21.873 13.234 -17.112 1.00 93.50 205 TYR A C 1
ATOM 1652 O O . TYR A 1 205 ? 22.060 13.254 -15.898 1.00 93.50 205 TYR A O 1
ATOM 1660 N N . GLN A 1 206 ? 20.847 12.585 -17.669 1.00 91.81 206 GLN A N 1
ATOM 1661 C CA . GLN A 1 206 ? 19.902 11.754 -16.920 1.00 91.81 206 GLN A CA 1
ATOM 1662 C C . GLN A 1 206 ? 20.620 10.589 -16.235 1.00 91.81 206 GLN A C 1
ATOM 1664 O O . GLN A 1 206 ? 20.476 10.429 -15.029 1.00 91.81 206 GLN A O 1
ATOM 1669 N N . GLU A 1 207 ? 21.474 9.857 -16.956 1.00 92.06 207 GLU A N 1
ATOM 1670 C CA . GLU A 1 207 ? 22.294 8.789 -16.377 1.00 92.06 207 GLU A CA 1
ATOM 1671 C C . GLU A 1 207 ? 23.143 9.310 -15.213 1.00 92.06 207 GLU A C 1
ATOM 1673 O O . GLU A 1 207 ? 23.172 8.703 -14.149 1.00 92.06 207 GLU A O 1
ATOM 1678 N N . LYS A 1 208 ? 23.768 10.487 -15.355 1.00 95.31 208 LYS A N 1
ATOM 1679 C CA . LYS A 1 208 ? 24.531 11.106 -14.263 1.00 95.31 208 LYS A CA 1
ATOM 1680 C C . LYS A 1 208 ? 23.672 11.393 -13.024 1.00 95.31 208 LYS A C 1
ATOM 1682 O O . LYS A 1 208 ? 24.148 11.156 -11.921 1.00 95.31 208 LYS A O 1
ATOM 1687 N N . ILE A 1 209 ? 22.430 11.857 -13.186 1.00 95.56 209 ILE A N 1
ATOM 1688 C CA . ILE A 1 209 ? 21.494 12.055 -12.062 1.00 95.56 209 ILE A CA 1
ATOM 1689 C C . ILE A 1 209 ? 21.155 10.717 -11.392 1.00 95.56 209 ILE A C 1
ATOM 1691 O O . ILE A 1 209 ? 21.103 10.647 -10.166 1.00 95.56 209 ILE A O 1
ATOM 1695 N N . VAL A 1 210 ? 20.934 9.659 -12.178 1.00 94.56 210 VAL A N 1
ATOM 1696 C CA . VAL A 1 210 ? 20.633 8.313 -11.665 1.00 94.56 210 VAL A CA 1
ATOM 1697 C C . VAL A 1 210 ? 21.822 7.751 -10.876 1.00 94.56 210 VAL A C 1
ATOM 1699 O O . VAL A 1 210 ? 21.630 7.239 -9.777 1.00 94.56 210 VAL A O 1
ATOM 1702 N N . GLN A 1 211 ? 23.052 7.928 -11.369 1.00 94.94 211 GLN A N 1
ATOM 1703 C CA . GLN A 1 211 ? 24.279 7.520 -10.671 1.00 94.94 211 GLN A CA 1
ATOM 1704 C C . GLN A 1 211 ? 24.532 8.336 -9.388 1.00 94.94 211 GLN A C 1
ATOM 1706 O O . GLN A 1 211 ? 24.888 7.763 -8.363 1.00 94.94 211 GLN A O 1
ATOM 1711 N N . GLU A 1 212 ? 24.301 9.656 -9.399 1.00 96.44 212 GLU A N 1
ATOM 1712 C CA . GLU A 1 212 ? 24.389 10.494 -8.187 1.00 96.44 212 GLU A CA 1
ATOM 1713 C C . GLU A 1 212 ? 23.319 10.110 -7.145 1.00 96.44 212 GLU A C 1
ATOM 1715 O O . GLU A 1 212 ? 23.598 10.113 -5.946 1.00 96.44 212 GLU A O 1
ATOM 1720 N N . ARG A 1 213 ? 22.108 9.732 -7.587 1.00 95.56 213 ARG A N 1
ATOM 1721 C CA . ARG A 1 213 ? 21.046 9.200 -6.713 1.00 95.56 213 ARG A CA 1
ATOM 1722 C C . ARG A 1 213 ? 21.445 7.849 -6.110 1.00 95.56 213 ARG A C 1
ATOM 1724 O O . ARG A 1 213 ? 21.267 7.679 -4.909 1.00 95.56 213 ARG A O 1
ATOM 1731 N N . LEU A 1 214 ? 21.994 6.935 -6.916 1.00 96.25 214 LEU A N 1
ATOM 1732 C CA . LEU A 1 214 ? 22.471 5.620 -6.474 1.00 96.25 214 LEU A CA 1
ATOM 1733 C C . LEU A 1 214 ? 23.541 5.753 -5.385 1.00 96.25 214 LEU A C 1
ATOM 1735 O O . LEU A 1 214 ? 23.370 5.195 -4.308 1.00 96.25 214 LEU A O 1
ATOM 1739 N N . GLN A 1 215 ? 24.583 6.553 -5.631 1.00 96.19 215 GLN A N 1
ATOM 1740 C CA . GLN A 1 215 ? 25.664 6.791 -4.667 1.00 96.19 215 GLN A CA 1
ATOM 1741 C C . GLN A 1 215 ? 25.127 7.335 -3.340 1.00 96.19 215 GLN A C 1
ATOM 1743 O O . GLN A 1 215 ? 25.430 6.792 -2.285 1.00 96.19 215 GLN A O 1
ATOM 1748 N N . TRP A 1 216 ? 24.248 8.342 -3.385 1.00 95.69 216 TRP A N 1
ATOM 1749 C CA . TRP A 1 216 ? 23.631 8.894 -2.176 1.00 95.69 216 TRP A CA 1
ATOM 1750 C C . TRP A 1 216 ? 22.723 7.892 -1.438 1.00 95.69 216 TRP A C 1
ATOM 1752 O O . TRP A 1 216 ? 22.563 7.973 -0.220 1.00 95.69 216 TRP A O 1
ATOM 1762 N N . GLN A 1 217 ? 22.082 6.968 -2.161 1.00 94.06 217 GLN A N 1
ATOM 1763 C CA . GLN A 1 217 ? 21.307 5.895 -1.541 1.00 94.06 217 GLN A CA 1
ATOM 1764 C C . GLN A 1 217 ? 22.224 4.881 -0.841 1.00 94.06 217 GLN A C 1
ATOM 1766 O O . GLN A 1 217 ? 21.928 4.549 0.301 1.00 94.06 217 GLN A O 1
ATOM 1771 N N . GLN A 1 218 ? 23.324 4.467 -1.483 1.00 94.00 218 GLN A N 1
ATOM 1772 C CA . GLN A 1 218 ? 24.329 3.548 -0.929 1.00 94.00 218 GLN A CA 1
ATOM 1773 C C . GLN A 1 218 ? 25.001 4.131 0.319 1.00 94.00 218 GLN A C 1
ATOM 1775 O O . GLN A 1 218 ? 24.871 3.551 1.389 1.00 94.00 218 GLN A O 1
ATOM 1780 N N . GLU A 1 219 ? 25.560 5.347 0.233 1.00 94.19 219 GLU A N 1
ATOM 1781 C CA . GLU A 1 219 ? 26.190 6.055 1.367 1.00 94.19 219 GLU A CA 1
ATOM 1782 C C . GLU A 1 219 ? 25.277 6.147 2.606 1.00 94.19 219 GLU A C 1
ATOM 1784 O O . GLU A 1 219 ? 25.755 6.245 3.734 1.00 94.19 219 GLU A O 1
ATOM 1789 N N . ARG A 1 220 ? 23.952 6.151 2.408 1.00 93.00 220 ARG A N 1
ATOM 1790 C CA . ARG A 1 220 ? 22.962 6.220 3.489 1.00 93.00 220 ARG A CA 1
ATOM 1791 C C . ARG A 1 220 ? 22.543 4.848 4.026 1.00 93.00 220 ARG A C 1
ATOM 1793 O O . ARG A 1 220 ? 22.053 4.802 5.148 1.00 93.00 220 ARG A O 1
ATOM 1800 N N . GLU A 1 221 ? 22.670 3.773 3.254 1.00 89.75 221 GLU A N 1
ATOM 1801 C CA . GLU A 1 221 ? 22.516 2.408 3.777 1.00 89.75 221 GLU A CA 1
ATOM 1802 C C . GLU A 1 221 ? 23.777 1.996 4.539 1.00 89.75 221 GLU A C 1
ATOM 1804 O O . GLU A 1 221 ? 23.662 1.584 5.690 1.00 89.75 221 GLU A O 1
ATOM 1809 N N . ASP A 1 222 ? 24.959 2.245 3.967 1.00 88.50 222 ASP A N 1
ATOM 1810 C CA . ASP A 1 222 ? 26.259 1.995 4.599 1.00 88.50 222 ASP A CA 1
ATOM 1811 C C . ASP A 1 222 ? 26.358 2.707 5.961 1.00 88.50 222 ASP A C 1
ATOM 1813 O O . ASP A 1 222 ? 26.661 2.079 6.970 1.00 88.50 222 ASP A O 1
ATOM 1817 N N . ALA A 1 223 ? 25.987 3.993 6.035 1.00 90.69 223 ALA A N 1
ATOM 1818 C CA . ALA A 1 223 ? 25.979 4.742 7.295 1.00 90.69 223 ALA A CA 1
ATOM 1819 C C . ALA A 1 223 ? 24.967 4.220 8.337 1.00 90.69 223 ALA A C 1
ATOM 1821 O O . ALA A 1 223 ? 25.167 4.430 9.529 1.00 90.69 223 ALA A O 1
ATOM 1822 N N . CYS A 1 224 ? 23.877 3.563 7.920 1.00 83.12 224 CYS A N 1
ATOM 1823 C CA . CYS A 1 224 ? 22.962 2.911 8.863 1.00 83.12 224 CYS A CA 1
ATOM 1824 C C . CYS A 1 224 ? 23.523 1.575 9.364 1.00 83.12 224 CYS A C 1
ATOM 1826 O O . CYS A 1 224 ? 23.332 1.260 10.532 1.00 83.12 224 CYS A O 1
ATOM 1828 N N . LEU A 1 225 ? 24.238 0.824 8.520 1.00 77.69 225 LEU A N 1
ATOM 1829 C CA . LEU A 1 225 ? 24.939 -0.394 8.936 1.00 77.69 225 LEU A CA 1
ATOM 1830 C C . LEU A 1 225 ? 26.088 -0.070 9.904 1.00 77.69 225 LEU A C 1
ATOM 1832 O O . LEU A 1 225 ? 26.206 -0.727 10.931 1.00 77.69 225 LEU A O 1
ATOM 1836 N N . GLU A 1 226 ? 26.865 0.989 9.643 1.00 72.50 226 GLU A N 1
ATOM 1837 C CA . GLU A 1 226 ? 27.896 1.482 10.573 1.00 72.50 226 GLU A CA 1
ATOM 1838 C C . GLU A 1 226 ? 27.304 1.859 11.951 1.00 72.50 226 GLU A C 1
ATOM 1840 O O . GLU A 1 226 ? 27.911 1.558 12.976 1.00 72.50 226 GLU A O 1
ATOM 1845 N N . GLU A 1 227 ? 26.111 2.473 12.002 1.00 69.44 227 GLU A N 1
ATOM 1846 C CA . GLU A 1 227 ? 25.411 2.780 13.265 1.00 69.44 227 GLU A CA 1
ATOM 1847 C C . GLU A 1 227 ? 24.846 1.528 13.977 1.00 69.44 227 GLU A C 1
ATOM 1849 O O . GLU A 1 227 ? 24.708 1.548 15.200 1.00 69.44 227 GLU A O 1
ATOM 1854 N N . GLU A 1 228 ? 24.516 0.452 13.251 1.00 62.56 228 GLU A N 1
ATOM 1855 C CA . GLU A 1 228 ? 24.007 -0.807 13.825 1.00 62.56 228 GLU A CA 1
ATOM 1856 C C . GLU A 1 228 ? 25.142 -1.736 14.311 1.00 62.56 228 GLU A C 1
ATOM 1858 O O . GLU A 1 228 ? 24.996 -2.376 15.353 1.00 62.56 228 GLU A O 1
ATOM 1863 N N . GLU A 1 229 ? 26.299 -1.763 13.636 1.00 57.28 229 GLU A N 1
ATOM 1864 C CA . GLU A 1 229 ? 27.469 -2.554 14.062 1.00 57.28 229 GLU A CA 1
ATOM 1865 C C . GLU A 1 229 ? 28.213 -1.957 15.278 1.00 57.28 229 GLU A C 1
ATOM 1867 O O . GLU A 1 229 ? 28.890 -2.695 15.995 1.00 57.28 229 GLU A O 1
ATOM 1872 N N . GLU A 1 230 ? 28.058 -0.661 15.593 1.00 54.28 230 GLU A N 1
ATOM 1873 C CA . GLU A 1 230 ? 28.629 -0.069 16.823 1.00 54.28 230 GLU A CA 1
ATOM 1874 C C . GLU A 1 230 ? 27.999 -0.614 18.134 1.00 54.28 230 GLU A C 1
ATOM 1876 O O . GLU A 1 230 ? 28.576 -0.410 19.207 1.00 54.28 230 GLU A O 1
ATOM 1881 N N . ASP A 1 231 ? 26.865 -1.330 18.072 1.00 54.16 231 ASP A N 1
ATOM 1882 C CA . ASP A 1 231 ? 26.181 -1.943 19.229 1.00 54.16 231 ASP A CA 1
ATOM 1883 C C . ASP A 1 231 ? 26.442 -3.472 19.390 1.00 54.16 231 ASP A C 1
ATOM 1885 O O . ASP A 1 231 ? 26.046 -4.047 20.413 1.00 54.16 231 ASP A O 1
ATOM 1889 N N . GLU A 1 232 ? 27.139 -4.146 18.455 1.00 52.56 232 GLU A N 1
ATOM 1890 C CA . GLU A 1 232 ? 27.452 -5.594 18.524 1.00 52.56 232 GLU A CA 1
ATOM 1891 C C . GLU A 1 232 ? 28.966 -5.895 18.659 1.00 52.56 232 GLU A C 1
ATOM 1893 O O . GLU A 1 232 ? 29.733 -5.912 17.698 1.00 52.56 232 GLU A O 1
ATOM 1898 N N . GLU A 1 233 ? 29.417 -6.203 19.883 1.00 51.28 233 GLU A N 1
ATOM 1899 C CA . GLU A 1 233 ? 30.818 -6.575 20.163 1.00 51.28 233 GLU A CA 1
ATOM 1900 C C . GLU A 1 233 ? 31.184 -7.999 19.676 1.00 51.28 233 GLU A C 1
ATOM 1902 O O . GLU A 1 233 ? 30.944 -8.986 20.373 1.00 51.28 233 GLU A O 1
ATOM 1907 N N . GLU A 1 234 ? 31.850 -8.059 18.517 1.00 56.97 234 GLU A N 1
ATOM 1908 C CA . GLU A 1 234 ? 32.900 -9.024 18.113 1.00 56.97 234 GLU A CA 1
ATOM 1909 C C . GLU A 1 234 ? 32.617 -10.544 18.301 1.00 56.97 234 GLU A C 1
ATOM 1911 O O . GLU A 1 234 ? 33.172 -11.169 19.206 1.00 56.97 234 GLU A O 1
ATOM 1916 N N . ASP A 1 235 ? 31.894 -11.193 17.365 1.00 45.03 235 ASP A N 1
ATOM 1917 C CA . ASP A 1 235 ? 32.205 -12.586 16.947 1.00 45.03 235 ASP A CA 1
ATOM 1918 C C . ASP A 1 235 ? 31.681 -12.962 15.533 1.00 45.03 235 ASP A C 1
ATOM 1920 O O . ASP A 1 235 ? 30.674 -12.442 15.067 1.00 45.03 235 ASP A O 1
ATOM 1924 N N . ASP A 1 236 ? 32.368 -13.911 14.880 1.00 41.31 236 ASP A N 1
ATOM 1925 C CA . ASP A 1 236 ? 32.060 -14.576 13.591 1.00 41.31 236 ASP A CA 1
ATOM 1926 C C . ASP A 1 236 ? 31.811 -13.709 12.322 1.00 41.31 236 ASP A C 1
ATOM 1928 O O . ASP A 1 236 ? 30.687 -13.492 11.876 1.00 41.31 236 ASP A O 1
ATOM 1932 N N . ASN A 1 237 ? 32.901 -13.384 11.604 1.00 50.09 237 ASN A N 1
ATOM 1933 C CA . ASN A 1 237 ? 32.894 -12.906 10.207 1.00 50.09 237 ASN A CA 1
ATOM 1934 C C . ASN A 1 237 ? 32.172 -13.903 9.249 1.00 50.09 237 ASN A C 1
ATOM 1936 O O . ASN A 1 237 ? 32.687 -15.009 9.028 1.00 50.09 237 ASN A O 1
ATOM 1940 N N . PRO A 1 238 ? 31.050 -13.519 8.598 1.00 46.25 238 PRO A N 1
ATOM 1941 C CA . PRO A 1 238 ? 30.340 -14.349 7.617 1.00 46.25 238 PRO A CA 1
ATOM 1942 C C . PRO A 1 238 ? 30.678 -13.995 6.150 1.00 46.25 238 PRO A C 1
ATOM 1944 O O . PRO A 1 238 ? 30.142 -14.591 5.214 1.00 46.25 238 PRO A O 1
ATOM 1947 N N . GLU A 1 239 ? 31.572 -13.032 5.943 1.00 46.88 239 GLU A N 1
ATOM 1948 C CA . GLU A 1 239 ? 31.744 -12.222 4.730 1.00 46.88 239 GLU A CA 1
ATOM 1949 C C . GLU A 1 239 ? 32.353 -13.006 3.549 1.00 46.88 239 GLU A C 1
ATOM 1951 O O . GLU A 1 239 ? 32.108 -12.723 2.381 1.00 46.88 239 GLU A O 1
ATOM 1956 N N . SER A 1 240 ? 33.081 -14.088 3.837 1.00 41.78 240 SER A N 1
ATOM 1957 C CA . SER A 1 240 ? 33.851 -14.863 2.846 1.00 41.78 240 SER A CA 1
ATOM 1958 C C . SER A 1 240 ? 33.059 -15.862 1.974 1.00 41.78 240 SER A C 1
ATOM 1960 O O . SER A 1 240 ? 33.665 -16.739 1.350 1.00 41.78 240 SER A O 1
ATOM 1962 N N . LYS A 1 241 ? 31.718 -15.796 1.939 1.00 43.97 241 LYS A N 1
ATOM 1963 C CA . LYS A 1 241 ? 30.874 -16.760 1.189 1.00 43.97 241 LYS A CA 1
ATOM 1964 C C . LYS A 1 241 ? 29.779 -16.176 0.294 1.00 43.97 241 LYS A C 1
ATOM 1966 O O . LYS A 1 241 ? 29.177 -16.952 -0.445 1.00 43.97 241 LYS A O 1
ATOM 1971 N N . ALA A 1 242 ? 29.515 -14.872 0.344 1.00 47.72 242 ALA A N 1
ATOM 1972 C CA . ALA A 1 242 ? 28.456 -14.253 -0.461 1.00 47.72 242 ALA A CA 1
ATOM 1973 C C . ALA A 1 242 ? 28.945 -13.755 -1.836 1.00 47.72 242 ALA A C 1
ATOM 1975 O O . ALA A 1 242 ? 28.194 -13.827 -2.805 1.00 47.72 242 ALA A O 1
ATOM 1976 N N . GLU A 1 243 ? 30.201 -13.303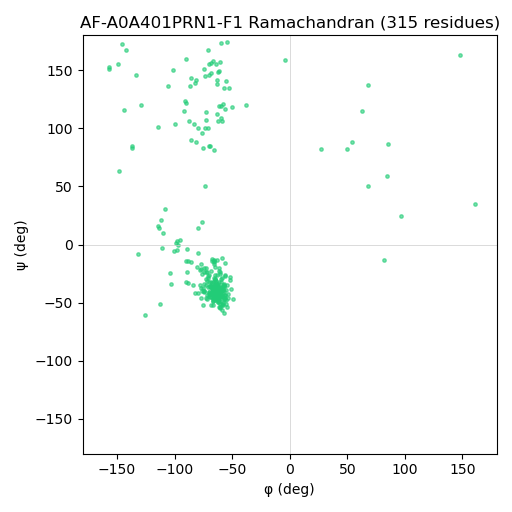 -1.940 1.00 52.41 243 GLU A N 1
ATOM 1977 C CA . GLU A 1 243 ? 30.715 -12.553 -3.104 1.00 52.41 243 GLU A CA 1
ATOM 1978 C C . GLU A 1 243 ? 30.777 -13.327 -4.438 1.00 52.41 243 GLU A C 1
ATOM 1980 O O . GLU A 1 243 ? 30.853 -12.704 -5.491 1.00 52.41 243 GLU A O 1
ATOM 1985 N N . ASP A 1 244 ? 30.749 -14.665 -4.417 1.00 56.44 244 ASP A N 1
ATOM 1986 C CA . ASP A 1 244 ? 30.942 -15.518 -5.609 1.00 56.44 244 ASP A CA 1
ATOM 1987 C C . ASP A 1 244 ? 29.664 -16.312 -5.983 1.00 56.44 244 ASP A C 1
ATOM 1989 O O . ASP A 1 244 ? 29.707 -17.276 -6.753 1.00 56.44 244 ASP A O 1
ATOM 1993 N N . TRP A 1 245 ? 28.500 -15.943 -5.421 1.00 75.88 245 TRP A N 1
ATOM 1994 C CA . TRP A 1 245 ? 27.215 -16.550 -5.787 1.00 75.88 245 TRP A CA 1
ATOM 1995 C C . TRP A 1 245 ? 26.631 -15.900 -7.046 1.00 75.88 245 TRP A C 1
ATOM 1997 O O . TRP A 1 245 ? 26.057 -14.814 -7.005 1.00 75.88 245 TRP A O 1
ATOM 2007 N N . VAL A 1 246 ? 26.737 -16.611 -8.170 1.00 79.44 246 VAL A N 1
ATOM 2008 C CA . VAL A 1 246 ? 26.043 -16.282 -9.422 1.00 79.44 246 VAL A CA 1
ATOM 2009 C C . VAL A 1 246 ? 24.698 -17.023 -9.450 1.00 79.44 246 VAL A C 1
ATOM 2011 O O . VAL A 1 246 ? 24.714 -18.257 -9.514 1.00 79.44 246 VAL A O 1
ATOM 2014 N N . PRO A 1 247 ? 23.543 -16.328 -9.423 1.00 83.25 247 PRO A N 1
ATOM 2015 C CA . PRO A 1 247 ? 22.244 -16.988 -9.470 1.00 83.25 247 PRO A CA 1
ATOM 2016 C C . PRO A 1 247 ? 21.977 -17.642 -10.832 1.00 83.25 247 PRO A C 1
ATOM 2018 O O . PRO A 1 247 ? 22.385 -17.140 -11.883 1.00 83.25 247 PRO A O 1
ATOM 2021 N N . SER A 1 248 ? 21.241 -18.751 -10.813 1.00 89.75 248 SER A N 1
ATOM 2022 C CA . SER A 1 248 ? 20.680 -19.410 -12.000 1.00 89.75 248 SER A CA 1
ATOM 2023 C C . SER A 1 248 ? 19.727 -18.478 -12.758 1.00 89.75 248 SER A C 1
ATOM 2025 O O . SER A 1 248 ? 19.125 -17.591 -12.159 1.00 89.75 248 SER A O 1
ATOM 2027 N N . ASP A 1 249 ? 19.492 -18.708 -14.053 1.00 89.06 249 ASP A N 1
ATOM 2028 C CA . ASP A 1 249 ? 18.518 -17.923 -14.834 1.00 89.06 249 ASP A CA 1
ATOM 2029 C C . ASP A 1 249 ? 17.098 -17.953 -14.228 1.00 89.06 249 ASP A C 1
ATOM 2031 O O . ASP A 1 249 ? 16.399 -16.939 -14.246 1.00 89.06 249 ASP A O 1
ATOM 2035 N N . ASP A 1 250 ? 16.699 -19.072 -13.611 1.00 92.12 250 ASP A N 1
ATOM 2036 C CA . ASP A 1 250 ? 15.434 -19.175 -12.867 1.00 92.12 250 ASP A CA 1
ATOM 2037 C C . ASP A 1 250 ? 15.425 -18.261 -11.623 1.00 92.12 250 ASP A C 1
ATOM 2039 O O . ASP A 1 250 ? 14.425 -17.609 -11.323 1.00 92.12 250 ASP A O 1
ATOM 2043 N N . GLU A 1 251 ? 16.554 -18.167 -10.913 1.00 91.31 251 GLU A N 1
ATOM 2044 C CA . GLU A 1 251 ? 16.716 -17.298 -9.740 1.00 91.31 251 GLU A CA 1
ATOM 2045 C C . GLU A 1 251 ? 16.744 -15.824 -10.159 1.00 91.31 251 GLU A C 1
ATOM 2047 O O . GLU A 1 251 ? 16.036 -15.011 -9.572 1.00 91.31 251 GLU A O 1
ATOM 2052 N N . ARG A 1 252 ? 17.448 -15.484 -11.247 1.00 90.12 252 ARG A N 1
ATOM 2053 C CA . ARG A 1 252 ? 17.432 -14.147 -11.868 1.00 90.12 252 ARG A CA 1
ATOM 2054 C C . ARG A 1 252 ? 16.006 -13.722 -12.257 1.00 90.12 252 ARG A C 1
ATOM 2056 O O . ARG A 1 252 ? 15.657 -12.554 -12.085 1.00 90.12 252 ARG A O 1
ATOM 2063 N N . SER A 1 253 ? 15.156 -14.650 -12.716 1.00 92.50 253 SER A N 1
ATOM 2064 C CA . SER A 1 253 ? 13.726 -14.377 -12.947 1.00 92.50 253 SER A CA 1
ATOM 2065 C C . SER A 1 253 ? 12.974 -14.072 -11.648 1.00 92.50 253 SER A C 1
ATOM 2067 O O . SER A 1 253 ? 12.253 -13.077 -11.594 1.00 92.50 253 SER A O 1
ATOM 2069 N N . MET A 1 254 ? 13.174 -14.866 -10.589 1.00 94.00 254 MET A N 1
ATOM 2070 C CA . MET A 1 254 ? 12.539 -14.631 -9.284 1.00 94.00 254 MET A CA 1
ATOM 2071 C C . MET A 1 254 ? 12.958 -13.283 -8.676 1.00 94.00 254 MET A C 1
ATOM 2073 O O . MET A 1 254 ? 12.098 -12.518 -8.249 1.00 94.00 254 MET A O 1
ATOM 2077 N N . LEU A 1 255 ? 14.248 -12.929 -8.711 1.00 93.50 255 LEU A N 1
ATOM 2078 C CA . LEU A 1 255 ? 14.720 -11.623 -8.235 1.00 93.50 255 LEU A CA 1
ATOM 2079 C C . LEU A 1 255 ? 14.126 -10.464 -9.052 1.00 93.50 255 LEU A C 1
ATOM 2081 O O . LEU A 1 255 ? 13.727 -9.443 -8.488 1.00 93.50 255 LEU A O 1
ATOM 2085 N N . ARG A 1 256 ? 13.982 -10.623 -10.373 1.00 93.88 256 ARG A N 1
ATOM 2086 C CA . ARG A 1 256 ? 13.294 -9.630 -11.210 1.00 93.88 256 ARG A CA 1
ATOM 2087 C C . ARG A 1 256 ? 11.804 -9.509 -10.857 1.00 93.88 256 ARG A C 1
ATOM 2089 O O . ARG A 1 256 ? 11.263 -8.404 -10.876 1.00 93.88 256 ARG A O 1
ATOM 2096 N N . GLU A 1 257 ? 11.134 -10.608 -10.520 1.00 95.06 257 GLU A N 1
ATOM 2097 C CA . GLU A 1 257 ? 9.746 -10.597 -10.041 1.00 95.06 257 GLU A CA 1
ATOM 2098 C C . GLU A 1 257 ? 9.611 -9.932 -8.661 1.00 95.06 257 GLU A C 1
ATOM 2100 O O . GLU A 1 257 ? 8.663 -9.170 -8.448 1.00 95.06 257 GLU A O 1
ATOM 2105 N N . GLU A 1 258 ? 10.574 -10.121 -7.753 1.00 95.94 258 GLU A N 1
ATOM 2106 C CA . GLU A 1 258 ? 10.627 -9.413 -6.467 1.00 95.94 258 GLU A CA 1
ATOM 2107 C C . GLU A 1 258 ? 10.838 -7.903 -6.642 1.00 95.94 258 GLU A C 1
ATOM 2109 O O . GLU A 1 258 ? 10.114 -7.113 -6.029 1.00 95.94 258 GLU A O 1
ATOM 2114 N N . PHE A 1 259 ? 11.759 -7.488 -7.521 1.00 96.75 259 PHE A N 1
ATOM 2115 C CA . PHE A 1 259 ? 11.979 -6.081 -7.877 1.00 96.75 259 PHE A CA 1
ATOM 2116 C C . PHE A 1 259 ? 10.684 -5.407 -8.346 1.00 96.75 259 PHE A C 1
ATOM 2118 O O . PHE A 1 259 ? 10.254 -4.390 -7.794 1.00 96.75 259 PHE A O 1
ATOM 2125 N N . VAL A 1 260 ? 10.021 -6.017 -9.333 1.00 95.94 260 VAL A N 1
ATOM 2126 C CA . VAL A 1 260 ? 8.752 -5.528 -9.884 1.00 95.94 260 VAL A CA 1
ATOM 2127 C C . VAL A 1 260 ? 7.666 -5.494 -8.800 1.00 95.94 260 VAL A C 1
ATOM 2129 O O . VAL A 1 260 ? 6.944 -4.504 -8.679 1.00 95.94 260 VAL A O 1
ATOM 2132 N N . SER A 1 261 ? 7.585 -6.527 -7.957 1.00 96.31 261 SER A N 1
ATOM 2133 C CA . SER A 1 261 ? 6.608 -6.607 -6.864 1.00 96.31 261 SER A CA 1
ATOM 2134 C C . SER A 1 261 ? 6.804 -5.505 -5.819 1.00 96.31 261 SER A C 1
ATOM 2136 O O . SER A 1 261 ? 5.822 -4.888 -5.397 1.00 96.31 261 SER A O 1
ATOM 2138 N N . ARG A 1 262 ? 8.051 -5.188 -5.446 1.00 95.88 262 ARG A N 1
ATOM 2139 C CA . ARG A 1 262 ? 8.370 -4.059 -4.557 1.00 95.88 262 ARG A CA 1
ATOM 2140 C C . ARG A 1 262 ? 7.982 -2.723 -5.190 1.00 95.88 262 ARG A C 1
ATOM 2142 O O . ARG A 1 262 ? 7.339 -1.905 -4.535 1.00 95.88 262 ARG A O 1
ATOM 2149 N N . MET A 1 263 ? 8.276 -2.518 -6.476 1.00 96.06 263 MET A N 1
ATOM 2150 C CA . MET A 1 263 ? 7.866 -1.306 -7.199 1.00 96.06 263 MET A CA 1
ATOM 2151 C C . MET A 1 263 ? 6.336 -1.158 -7.282 1.00 96.06 263 MET A C 1
ATOM 2153 O O . MET A 1 263 ? 5.816 -0.044 -7.164 1.00 96.06 263 MET A O 1
ATOM 2157 N N . TYR A 1 264 ? 5.594 -2.263 -7.411 1.00 96.31 264 TYR A N 1
ATOM 2158 C CA . TYR A 1 264 ? 4.129 -2.264 -7.339 1.00 96.31 264 TYR A CA 1
ATOM 2159 C C . TYR A 1 264 ? 3.609 -1.955 -5.927 1.00 96.31 264 TYR A C 1
ATOM 2161 O O . TYR A 1 264 ? 2.671 -1.173 -5.788 1.00 96.31 264 TYR A O 1
ATOM 2169 N N . GLN A 1 265 ? 4.212 -2.519 -4.876 1.00 95.94 265 GLN A N 1
ATOM 2170 C CA . GLN A 1 265 ? 3.835 -2.232 -3.485 1.00 95.94 265 GLN A CA 1
ATOM 2171 C C . GLN A 1 265 ? 4.013 -0.745 -3.157 1.00 95.94 265 GLN A C 1
ATOM 2173 O O . GLN A 1 265 ? 3.043 -0.091 -2.776 1.00 95.94 265 GLN A O 1
ATOM 2178 N N . ARG A 1 266 ? 5.193 -0.177 -3.440 1.00 95.12 266 ARG A N 1
ATOM 2179 C CA . ARG A 1 266 ? 5.482 1.253 -3.229 1.00 95.12 266 ARG A CA 1
ATOM 2180 C C . ARG A 1 266 ? 4.523 2.172 -3.988 1.00 95.12 266 ARG A C 1
ATOM 2182 O O . ARG A 1 266 ? 4.133 3.218 -3.467 1.00 95.12 266 ARG A O 1
ATOM 2189 N N . PHE A 1 267 ? 4.087 1.769 -5.185 1.00 96.38 267 PHE A N 1
ATOM 2190 C CA . PHE A 1 267 ? 3.042 2.478 -5.923 1.00 96.38 267 PHE A CA 1
ATOM 2191 C C . PHE A 1 267 ? 1.675 2.424 -5.217 1.00 96.38 267 PHE A C 1
ATOM 2193 O O . PHE A 1 267 ? 1.014 3.447 -5.056 1.00 96.38 267 PHE A O 1
ATOM 2200 N N . LEU A 1 268 ? 1.241 1.250 -4.750 1.00 95.50 268 LEU A N 1
ATOM 2201 C CA . LEU A 1 268 ? -0.030 1.106 -4.027 1.00 95.50 268 LEU A CA 1
ATOM 2202 C C . LEU A 1 268 ? -0.032 1.872 -2.694 1.00 95.50 268 LEU A C 1
ATOM 2204 O O . LEU A 1 268 ? -1.035 2.501 -2.342 1.00 95.50 268 LEU A O 1
ATOM 2208 N N . ASP A 1 269 ? 1.086 1.852 -1.971 1.00 94.88 269 ASP A N 1
ATOM 2209 C CA . ASP A 1 269 ? 1.252 2.533 -0.684 1.00 94.88 269 ASP A CA 1
ATOM 2210 C C . ASP A 1 269 ? 1.352 4.064 -0.833 1.00 94.88 269 ASP A C 1
ATOM 2212 O O . ASP A 1 269 ? 0.913 4.809 0.049 1.00 94.88 269 ASP A O 1
ATOM 2216 N N . GLY A 1 270 ? 1.759 4.556 -2.008 1.00 94.56 270 GLY A N 1
ATOM 2217 C CA . GLY A 1 270 ? 1.801 5.985 -2.337 1.00 94.56 270 GLY A CA 1
ATOM 2218 C C . GLY A 1 270 ? 3.171 6.624 -2.137 1.00 94.56 270 GLY A C 1
ATOM 2219 O O . GLY A 1 270 ? 3.258 7.824 -1.886 1.00 94.56 270 GLY A O 1
ATOM 2220 N N . GLU A 1 271 ? 4.234 5.824 -2.189 1.00 93.88 271 GLU A N 1
ATOM 2221 C CA . GLU A 1 271 ? 5.600 6.267 -1.908 1.00 93.88 271 GLU A CA 1
ATOM 2222 C C . GLU A 1 271 ? 6.336 6.812 -3.136 1.00 93.88 271 GLU A C 1
ATOM 2224 O O . GLU A 1 271 ? 7.379 7.457 -2.991 1.00 93.88 271 GLU A O 1
ATOM 2229 N N . ASP A 1 272 ? 5.815 6.564 -4.343 1.00 93.94 272 ASP A N 1
ATOM 2230 C CA . ASP A 1 272 ? 6.441 7.050 -5.573 1.00 93.94 272 ASP A CA 1
ATOM 2231 C C . ASP A 1 272 ? 6.291 8.568 -5.732 1.00 93.94 272 ASP A C 1
ATOM 2233 O O . ASP A 1 272 ? 5.252 9.073 -6.145 1.00 93.94 272 ASP A O 1
ATOM 2237 N N . ARG A 1 273 ? 7.350 9.309 -5.406 1.00 89.25 273 ARG A N 1
ATOM 2238 C CA . ARG A 1 273 ? 7.355 10.783 -5.408 1.00 89.25 273 ARG A CA 1
ATOM 2239 C C . ARG A 1 273 ? 7.235 11.405 -6.801 1.00 89.25 273 ARG A C 1
ATOM 2241 O O . ARG A 1 273 ? 7.034 12.612 -6.904 1.00 89.25 273 ARG A O 1
ATOM 2248 N N . GLU A 1 274 ? 7.427 10.604 -7.841 1.00 89.12 274 GLU A N 1
ATOM 2249 C CA . GLU A 1 274 ? 7.474 11.029 -9.240 1.00 89.12 274 GLU A CA 1
ATOM 2250 C C . GLU A 1 274 ? 6.120 10.818 -9.951 1.00 89.12 274 GLU A C 1
ATOM 2252 O O . GLU A 1 274 ? 5.933 11.301 -11.069 1.00 89.12 274 GLU A O 1
ATOM 2257 N N . PHE A 1 275 ? 5.140 10.211 -9.267 1.00 94.12 275 PHE A N 1
ATOM 2258 C CA . PHE A 1 275 ? 3.765 10.034 -9.729 1.00 94.12 275 PHE A CA 1
ATOM 2259 C C . PHE A 1 275 ? 2.770 10.975 -9.029 1.00 94.12 275 PHE A C 1
ATOM 2261 O O . PHE A 1 275 ? 2.769 11.130 -7.807 1.00 94.12 275 PHE A O 1
ATOM 2268 N N . ASP A 1 276 ? 1.857 11.567 -9.804 1.00 93.81 276 ASP A N 1
ATOM 2269 C CA . ASP A 1 276 ? 0.770 12.394 -9.273 1.00 93.81 276 ASP A CA 1
ATOM 2270 C C . ASP A 1 276 ? -0.441 11.537 -8.871 1.00 93.81 276 ASP A C 1
ATOM 2272 O O . ASP A 1 276 ? -1.362 11.295 -9.656 1.00 93.81 276 ASP A O 1
ATOM 2276 N N . TYR A 1 277 ? -0.453 11.094 -7.612 1.00 95.06 277 TYR A N 1
ATOM 2277 C CA . TYR A 1 277 ? -1.561 10.315 -7.051 1.00 95.06 277 TYR A CA 1
ATOM 2278 C C . TYR A 1 277 ? -2.905 11.050 -7.035 1.00 95.06 277 TYR A C 1
ATOM 2280 O O . TYR A 1 277 ? -3.933 10.376 -7.000 1.00 95.06 277 TYR A O 1
ATOM 2288 N N . SER A 1 278 ? -2.951 12.388 -7.110 1.00 92.94 278 SER A N 1
ATOM 2289 C CA . SER A 1 278 ? -4.233 13.113 -7.107 1.00 92.94 278 SER A CA 1
ATOM 2290 C C . SER A 1 278 ? -5.088 12.776 -8.337 1.00 92.94 278 SER A C 1
ATOM 2292 O O . SER A 1 278 ? -6.308 12.657 -8.240 1.00 92.94 278 SER A O 1
ATOM 2294 N N . ALA A 1 279 ? -4.448 12.482 -9.476 1.00 92.19 279 ALA A N 1
ATOM 2295 C CA . ALA A 1 279 ? -5.114 12.050 -10.706 1.00 92.19 279 ALA A CA 1
ATOM 2296 C C . ALA A 1 279 ? -5.776 10.654 -10.615 1.00 92.19 279 ALA A C 1
ATOM 2298 O O . ALA A 1 279 ? -6.550 10.280 -11.505 1.00 92.19 279 ALA A O 1
ATOM 2299 N N . VAL A 1 280 ? -5.473 9.883 -9.563 1.00 92.94 280 VAL A N 1
ATOM 2300 C CA . VAL A 1 280 ? -6.012 8.538 -9.303 1.00 92.94 280 VAL A CA 1
ATOM 2301 C C . VAL A 1 280 ? -6.916 8.533 -8.072 1.00 92.94 280 VAL A C 1
ATOM 2303 O O . VAL A 1 280 ? -8.052 8.073 -8.159 1.00 92.94 280 VAL A O 1
ATOM 2306 N N . ASP A 1 281 ? -6.438 9.061 -6.945 1.00 93.50 281 ASP A N 1
ATOM 2307 C CA . ASP A 1 281 ? -7.115 8.986 -5.646 1.00 93.50 281 ASP A CA 1
ATOM 2308 C C . ASP A 1 281 ? -8.437 9.782 -5.630 1.00 93.50 281 ASP A C 1
ATOM 2310 O O . ASP A 1 281 ? -9.429 9.306 -5.075 1.00 93.50 281 ASP A O 1
ATOM 2314 N N . ASP A 1 282 ? -8.486 10.947 -6.292 1.00 90.94 282 ASP A N 1
ATOM 2315 C CA . ASP A 1 282 ? -9.693 11.786 -6.400 1.00 90.94 282 ASP A CA 1
ATOM 2316 C C . ASP A 1 282 ? -10.580 11.427 -7.613 1.00 90.94 282 ASP A C 1
ATOM 2318 O O . ASP A 1 282 ? -11.663 11.991 -7.795 1.00 90.94 282 ASP A O 1
ATOM 2322 N N . ASN A 1 283 ? -10.146 10.492 -8.465 1.00 90.75 283 ASN A N 1
ATOM 2323 C CA . ASN A 1 283 ? -10.835 10.156 -9.710 1.00 90.75 283 ASN A CA 1
ATOM 2324 C C . ASN A 1 283 ? -11.855 9.011 -9.497 1.00 90.75 283 ASN A C 1
ATOM 2326 O O . ASN A 1 283 ? -11.471 7.934 -9.025 1.00 90.75 283 ASN A O 1
ATOM 2330 N N . PRO A 1 284 ? -13.150 9.200 -9.831 1.00 88.44 284 PRO A N 1
ATOM 2331 C CA . PRO A 1 284 ? -14.171 8.162 -9.682 1.00 88.44 284 PRO A CA 1
ATOM 2332 C C . PRO A 1 284 ? -14.060 7.026 -10.712 1.00 88.44 284 PRO A C 1
ATOM 2334 O O . PRO A 1 284 ? -14.546 5.933 -10.447 1.00 88.44 284 PRO A O 1
ATOM 2337 N N . ASP A 1 285 ? -13.390 7.223 -11.853 1.00 87.69 285 ASP A N 1
ATOM 2338 C CA . ASP A 1 285 ? -13.258 6.183 -12.891 1.00 87.69 285 ASP A CA 1
ATOM 2339 C C . ASP A 1 285 ? -12.427 4.970 -12.419 1.00 87.69 285 ASP A C 1
ATOM 2341 O O . ASP A 1 285 ? -12.482 3.900 -13.025 1.00 87.69 285 ASP A O 1
ATOM 2345 N N . PHE A 1 286 ? -11.656 5.128 -11.335 1.00 87.31 286 PHE A N 1
ATOM 2346 C CA . PHE A 1 286 ? -10.897 4.053 -10.692 1.00 87.31 286 PHE A CA 1
ATOM 2347 C C . PHE A 1 286 ? -11.633 3.398 -9.508 1.00 87.31 286 PHE A C 1
ATOM 2349 O O . PHE A 1 286 ? -11.063 2.513 -8.871 1.00 87.31 286 PHE A O 1
ATOM 2356 N N . ASP A 1 287 ? -12.883 3.780 -9.207 1.00 85.38 287 ASP A N 1
ATOM 2357 C CA . ASP A 1 287 ? -13.715 3.069 -8.227 1.00 85.38 287 ASP A CA 1
ATOM 2358 C C . ASP A 1 287 ? -14.132 1.703 -8.785 1.00 85.38 287 ASP A C 1
ATOM 2360 O O . ASP A 1 287 ? -15.192 1.526 -9.384 1.00 85.38 287 ASP A O 1
ATOM 2364 N N . ASN A 1 288 ? -13.243 0.724 -8.615 1.00 78.00 288 ASN A N 1
ATOM 2365 C CA . ASN A 1 288 ? -13.398 -0.624 -9.138 1.00 78.00 288 ASN A CA 1
ATOM 2366 C C . ASN A 1 288 ? -14.424 -1.416 -8.310 1.00 78.00 288 ASN A C 1
ATOM 2368 O O . ASN A 1 288 ? -14.075 -2.162 -7.393 1.00 78.00 288 ASN A O 1
ATOM 2372 N N . LEU A 1 289 ? -15.702 -1.215 -8.642 1.00 78.25 289 LEU A N 1
ATOM 2373 C CA . LEU A 1 289 ? -16.844 -1.859 -7.990 1.00 78.25 289 LEU A CA 1
ATOM 2374 C C . LEU A 1 289 ? -16.791 -3.392 -8.068 1.00 78.25 289 LEU A C 1
ATOM 2376 O O . LEU A 1 289 ? -17.277 -4.041 -7.149 1.00 78.25 289 LEU A O 1
ATOM 2380 N N . ASP A 1 290 ? -16.165 -3.967 -9.100 1.00 83.12 290 ASP A N 1
ATOM 2381 C CA . ASP A 1 290 ? -16.005 -5.422 -9.227 1.00 83.12 290 ASP A CA 1
ATOM 2382 C C . ASP A 1 290 ? -15.091 -5.980 -8.121 1.00 83.12 290 ASP A C 1
ATOM 2384 O O . ASP A 1 290 ? -15.361 -7.045 -7.568 1.00 83.12 290 ASP A O 1
ATOM 2388 N N . ILE A 1 291 ? -14.034 -5.240 -7.747 1.00 81.62 291 ILE A N 1
ATOM 2389 C CA . ILE A 1 291 ? -13.187 -5.594 -6.596 1.00 81.62 291 ILE A CA 1
ATOM 2390 C C . ILE A 1 291 ? -13.989 -5.463 -5.303 1.00 81.62 291 ILE A C 1
ATOM 2392 O O . ILE A 1 291 ? -14.007 -6.403 -4.522 1.00 81.62 291 ILE A O 1
ATOM 2396 N N . VAL A 1 292 ? -14.696 -4.346 -5.097 1.00 79.81 292 VAL A N 1
ATOM 2397 C CA . VAL A 1 292 ? -15.489 -4.128 -3.872 1.00 79.81 292 VAL A CA 1
ATOM 2398 C C . VAL A 1 292 ? -16.552 -5.216 -3.694 1.00 79.81 292 VAL A C 1
ATOM 2400 O O . VAL A 1 292 ? -16.668 -5.772 -2.608 1.00 79.81 292 VAL A O 1
ATOM 2403 N N . SER A 1 293 ? -17.273 -5.575 -4.760 1.00 83.81 293 SER A N 1
ATOM 2404 C CA . SER A 1 293 ? -18.293 -6.629 -4.726 1.00 83.81 293 SER A CA 1
ATOM 2405 C C . SER A 1 293 ? -17.708 -7.992 -4.359 1.00 83.81 293 SER A C 1
ATOM 2407 O O . SER A 1 293 ? -18.354 -8.746 -3.639 1.00 83.81 293 SER A O 1
ATOM 2409 N N . ARG A 1 294 ? -16.501 -8.316 -4.837 1.00 86.50 294 ARG A N 1
ATOM 2410 C CA . ARG A 1 294 ? -15.820 -9.566 -4.482 1.00 86.50 294 ARG A CA 1
ATOM 2411 C C . ARG A 1 294 ? -15.263 -9.527 -3.057 1.00 86.50 294 ARG A C 1
ATOM 2413 O O . ARG A 1 294 ? -15.412 -10.504 -2.342 1.00 86.50 294 ARG A O 1
ATOM 2420 N N . ASP A 1 295 ? -14.679 -8.410 -2.622 1.00 82.81 295 ASP A N 1
ATOM 2421 C CA . ASP A 1 295 ? -14.194 -8.223 -1.244 1.00 82.81 295 ASP A CA 1
ATOM 2422 C C . ASP A 1 295 ? -15.355 -8.289 -0.213 1.00 82.81 295 ASP A C 1
ATOM 2424 O O . ASP A 1 295 ? -15.146 -8.592 0.966 1.00 82.81 295 ASP A O 1
ATOM 2428 N N . GLU A 1 296 ? -16.584 -7.966 -0.636 1.00 82.88 296 GLU A N 1
ATOM 2429 C CA . GLU A 1 296 ? -17.825 -8.143 0.132 1.00 82.88 296 GLU A CA 1
ATOM 2430 C C . GLU A 1 296 ? -18.335 -9.596 0.096 1.00 82.88 296 GLU A C 1
ATOM 2432 O O . GLU A 1 296 ? -18.728 -10.121 1.137 1.00 82.88 296 GLU A O 1
ATOM 2437 N N . GLU A 1 297 ? -18.279 -10.263 -1.061 1.00 85.69 297 GLU A N 1
ATOM 2438 C CA . GLU A 1 297 ? -18.646 -11.678 -1.234 1.00 85.69 297 GLU A CA 1
ATOM 2439 C C . GLU A 1 297 ? -17.704 -12.627 -0.464 1.00 85.69 297 GLU A C 1
ATOM 2441 O O . GLU A 1 297 ? -18.173 -13.490 0.273 1.00 85.69 297 GLU A O 1
ATOM 2446 N N . GLU A 1 298 ? -16.384 -12.431 -0.549 1.00 86.19 298 GLU A N 1
ATOM 2447 C CA . GLU A 1 298 ? -15.387 -13.196 0.217 1.00 86.19 298 GLU A CA 1
ATOM 2448 C C . GLU A 1 298 ? -15.614 -13.043 1.730 1.00 86.19 298 GLU A C 1
ATOM 2450 O O . GLU A 1 298 ? -15.583 -14.027 2.465 1.00 86.19 298 GLU A O 1
ATOM 2455 N N . ARG A 1 299 ? -15.954 -11.832 2.200 1.00 84.06 299 ARG A N 1
ATOM 2456 C CA . ARG A 1 299 ? -16.291 -11.599 3.614 1.00 84.06 299 ARG A CA 1
ATOM 2457 C C . ARG A 1 299 ? -17.571 -12.308 4.041 1.00 84.06 299 ARG A C 1
ATOM 2459 O O . ARG A 1 299 ? -17.626 -12.805 5.158 1.00 84.06 299 ARG A O 1
ATOM 2466 N N . TYR A 1 300 ? -18.588 -12.338 3.181 1.00 81.56 300 TYR A N 1
ATOM 2467 C CA . TYR A 1 300 ? -19.821 -13.072 3.455 1.00 81.56 300 TYR A CA 1
ATOM 2468 C C . TYR A 1 300 ? -19.533 -14.571 3.641 1.00 81.56 300 TYR A C 1
ATOM 2470 O O . TYR A 1 300 ? -20.010 -15.166 4.603 1.00 81.56 300 TYR A O 1
ATOM 2478 N N . PHE A 1 301 ? -18.697 -15.161 2.779 1.00 81.31 301 PHE A N 1
ATOM 2479 C CA . PHE A 1 301 ? -18.304 -16.568 2.897 1.00 81.31 301 PHE A CA 1
ATOM 2480 C C . PHE A 1 301 ? -17.422 -16.863 4.120 1.00 81.31 301 PHE A C 1
ATOM 2482 O O . PHE A 1 301 ? -17.602 -17.907 4.740 1.00 81.31 301 PHE A O 1
ATOM 2489 N N . ASP A 1 302 ? -16.514 -15.960 4.503 1.00 78.44 302 ASP A N 1
ATOM 2490 C CA . ASP A 1 302 ? -15.703 -16.099 5.726 1.00 78.44 302 ASP A CA 1
ATOM 2491 C C . ASP A 1 302 ? -16.534 -15.966 7.025 1.00 78.44 302 ASP A C 1
ATOM 2493 O O . ASP A 1 302 ? -16.104 -16.429 8.084 1.00 78.44 302 ASP A O 1
ATOM 2497 N N . GLU A 1 303 ? -17.703 -15.313 6.971 1.00 73.69 303 GLU A N 1
ATOM 2498 C CA . GLU A 1 303 ? -18.617 -15.137 8.112 1.00 73.69 303 GLU A CA 1
ATOM 2499 C C . GLU A 1 303 ? -19.665 -16.271 8.242 1.00 73.69 303 GLU A C 1
ATOM 2501 O O . GLU A 1 303 ? -20.265 -16.417 9.311 1.00 73.69 303 GLU A O 1
ATOM 2506 N N . GLU A 1 304 ? -19.858 -17.118 7.219 1.00 70.38 304 GLU A N 1
ATOM 2507 C CA . GLU A 1 304 ? -20.660 -18.349 7.320 1.00 70.38 304 GLU A CA 1
ATOM 2508 C C . GLU A 1 304 ? -19.855 -19.482 7.995 1.00 70.38 304 GLU A C 1
ATOM 2510 O O . GLU A 1 304 ? -19.057 -20.175 7.361 1.00 70.38 304 GLU A O 1
ATOM 2515 N N . GLU A 1 305 ? -20.096 -19.729 9.292 1.00 62.19 305 GLU A N 1
ATOM 2516 C CA . GLU A 1 305 ? -19.589 -20.946 9.948 1.00 62.19 305 GLU A CA 1
ATOM 2517 C C . GLU A 1 305 ? -20.096 -22.201 9.208 1.00 62.19 305 GLU A C 1
ATOM 2519 O O . GLU A 1 305 ? -21.288 -22.291 8.887 1.00 62.19 305 GLU A O 1
ATOM 2524 N N . PRO A 1 306 ? -19.228 -23.200 8.948 1.00 61.09 306 PRO A N 1
ATOM 2525 C CA . PRO A 1 306 ? -19.628 -24.407 8.245 1.00 61.09 306 PRO A CA 1
ATOM 2526 C C . PRO A 1 306 ? -20.669 -25.155 9.075 1.00 61.09 306 PRO A C 1
ATOM 2528 O O . PRO A 1 306 ? -20.363 -25.704 10.132 1.00 61.09 306 PRO A O 1
ATOM 2531 N N . VAL A 1 307 ? -21.904 -25.197 8.574 1.00 53.19 307 VAL A N 1
ATOM 2532 C CA . VAL A 1 307 ? -22.983 -25.967 9.193 1.00 53.19 307 VAL A CA 1
ATOM 2533 C C . VAL A 1 307 ? -22.582 -27.438 9.170 1.00 53.19 307 VAL A C 1
ATOM 2535 O O . VAL A 1 307 ? -22.615 -28.077 8.115 1.00 53.19 307 VAL A O 1
ATOM 2538 N N . GLU A 1 308 ? -22.208 -27.980 10.332 1.00 53.16 308 GLU A N 1
ATOM 2539 C CA . GLU A 1 308 ? -22.053 -29.420 10.499 1.00 53.16 308 GLU A CA 1
ATOM 2540 C C . GLU A 1 308 ? -23.405 -30.066 10.182 1.00 53.16 308 GLU A C 1
ATOM 2542 O O . GLU A 1 308 ? -24.378 -29.950 10.930 1.00 53.16 308 GLU A O 1
ATOM 2547 N N . VAL A 1 309 ? -23.474 -30.712 9.017 1.00 53.62 309 VAL A N 1
ATOM 2548 C CA . VAL A 1 309 ? -24.576 -31.598 8.654 1.00 53.62 309 VAL A CA 1
ATOM 2549 C C . VAL A 1 309 ? -24.482 -32.826 9.543 1.00 53.62 309 VAL A C 1
ATOM 2551 O O . VAL A 1 309 ? -23.886 -33.833 9.175 1.00 53.62 309 VAL A O 1
ATOM 2554 N N . ASP A 1 310 ? -25.054 -32.691 10.737 1.00 49.25 310 ASP A N 1
ATOM 2555 C CA . ASP A 1 310 ? -25.269 -33.778 11.680 1.00 49.25 310 ASP A CA 1
ATOM 2556 C C . ASP A 1 310 ? -25.951 -34.920 10.912 1.00 49.25 310 ASP A C 1
ATOM 2558 O O . ASP A 1 310 ? -27.012 -34.718 10.304 1.00 49.25 310 ASP A O 1
ATOM 2562 N N . ASP A 1 311 ? -25.285 -36.079 10.848 1.00 52.25 311 ASP A N 1
ATOM 2563 C CA . ASP A 1 311 ? -25.681 -37.240 10.042 1.00 52.25 311 ASP A CA 1
ATOM 2564 C C . ASP A 1 311 ? -26.999 -37.803 10.601 1.00 52.25 311 ASP A C 1
ATOM 2566 O O . ASP A 1 311 ? -27.019 -38.760 11.379 1.00 52.25 311 ASP A O 1
ATOM 2570 N N . MET A 1 312 ? -28.125 -37.181 10.230 1.00 47.50 312 MET A N 1
ATOM 2571 C CA . MET A 1 312 ? -29.449 -37.596 10.680 1.00 47.50 312 MET A CA 1
ATOM 2572 C C . MET A 1 312 ? -29.700 -39.032 10.231 1.00 47.50 312 MET A C 1
ATOM 2574 O O . MET A 1 312 ? -29.896 -39.309 9.044 1.00 47.50 312 MET A O 1
ATOM 2578 N N . GLU A 1 313 ? -29.693 -39.914 11.229 1.00 53.31 313 GLU A N 1
ATOM 2579 C CA . GLU A 1 313 ? -29.803 -41.361 11.127 1.00 53.31 313 GLU A CA 1
ATOM 2580 C C . GLU A 1 313 ? -30.790 -41.777 10.027 1.00 53.31 313 GLU A C 1
ATOM 2582 O O . GLU A 1 313 ? -31.988 -41.485 10.087 1.00 53.31 313 GLU A O 1
ATOM 2587 N N . MET A 1 314 ? -30.304 -42.531 9.032 1.00 49.31 314 MET A N 1
ATOM 2588 C CA . MET A 1 314 ? -31.176 -43.261 8.105 1.00 49.31 314 MET A CA 1
ATOM 2589 C C . MET A 1 314 ? -31.820 -44.485 8.779 1.00 49.31 314 MET A C 1
ATOM 2591 O O . MET A 1 314 ? -31.830 -45.581 8.218 1.00 49.31 314 MET A O 1
ATOM 2595 N N . ASP A 1 315 ? -32.425 -44.289 9.947 1.00 52.91 315 ASP A N 1
ATOM 2596 C CA . ASP A 1 315 ? -33.426 -45.205 10.474 1.00 52.91 315 ASP A CA 1
ATOM 2597 C C . ASP A 1 315 ? -34.762 -44.875 9.796 1.00 52.91 315 ASP A C 1
ATOM 2599 O O . ASP A 1 315 ? -35.570 -44.058 10.248 1.00 52.91 315 ASP A O 1
ATOM 2603 N N . ARG A 1 316 ? -34.984 -45.512 8.640 1.00 48.25 316 ARG A N 1
ATOM 2604 C CA . ARG A 1 316 ? -36.306 -45.585 8.015 1.00 48.25 316 ARG A CA 1
ATOM 2605 C C . ARG A 1 316 ? -36.641 -47.038 7.671 1.00 48.25 316 ARG A C 1
ATOM 2607 O O . ARG A 1 316 ? -35.907 -47.687 6.931 1.00 48.25 316 ARG A O 1
ATOM 2614 N N . GLU A 1 317 ? -37.739 -47.475 8.286 1.00 43.84 317 GLU A N 1
ATOM 2615 C CA . GLU A 1 317 ? -38.272 -48.842 8.458 1.00 43.84 317 GLU A CA 1
ATOM 2616 C C . GLU A 1 317 ? -38.393 -49.710 7.188 1.00 43.84 317 GLU A C 1
ATOM 2618 O O . GLU A 1 317 ? -38.773 -49.176 6.119 1.00 43.84 317 GLU A O 1
#

Secondary structure (DSSP, 8-state):
--------------S-----PPPPPPHHHHHHHTTSS-HHHHHHHHHHHHHHHHHHHHHSS---S---TTSPPPPHHHHHHHHHHHHHH-HHHHHHHHTTT--GGGGGGGGGGTT-HHHHHHHHHHHHHHHHHHHHHHHHHHHHHHHHHHHHH-STTSHHHHHHH-HHHHHHHTGGG--HHHHHHHHHHHHHH--SHHHHHHHHHHHHHHHHHHHHHHHHHHHHHHHHHTTS------GGGTTT----HHHHHHHHHHHHHHHHHHHHHT--TTS-THHHHT-GGG--HHHHHHHHHHHHHHHS-------------

Solvent-accessible surface area (backbone atoms only — not comparable to full-atom values): 19344 Å² total; per-residue (Å²): 128,73,86,81,89,81,90,83,93,76,88,78,85,88,88,75,96,74,90,77,78,81,75,88,76,52,77,65,55,53,57,56,55,70,68,74,59,61,67,67,63,59,50,52,52,46,53,50,39,51,49,50,51,45,51,57,53,54,73,40,94,64,83,87,66,93,76,58,96,90,55,79,82,82,50,69,68,61,41,40,50,56,52,51,51,34,44,78,75,37,52,60,64,38,42,77,73,41,44,88,74,55,57,72,80,43,53,65,74,48,59,93,46,63,86,40,68,69,50,50,48,49,55,48,54,28,46,56,51,50,56,50,50,54,52,52,50,51,43,35,47,15,38,46,50,49,48,58,49,40,57,72,70,42,63,74,72,26,71,70,47,44,33,61,75,41,36,52,61,35,37,80,42,45,56,78,78,53,49,74,68,54,54,51,50,50,54,51,49,62,59,68,66,36,88,44,73,66,47,45,53,49,51,57,50,52,50,48,53,37,51,55,51,26,52,57,50,48,60,55,48,54,55,49,50,58,62,55,54,76,78,58,90,84,80,81,90,74,72,94,70,62,89,81,70,76,74,52,74,71,49,52,49,51,36,46,51,49,47,53,49,50,56,51,48,38,52,46,77,64,67,51,87,89,58,73,56,66,77,39,66,76,36,71,92,28,65,53,56,71,56,53,55,46,64,50,49,55,48,53,58,74,67,54,74,83,77,79,77,72,81,75,70,87,83,72,135

Foldseek 3Di:
DDDDDDDDDDDDDDPDDDDPDDDDDDPVVVVVVVVPDDPVVVVVLLVVLVVVQLLQQLPDPFCLDDDDPPDDDDDSVNSSVSLVCCCVPPVLVSLVRCLVRDALSNLVNCPVVVPDPSNVVSNVVRVVVNVVVVLLVQLLLLLVLVVVVCVVVPDCLPLVNLCLQPVQLCVVQAVVQDDPVRVVVVVVVCVVPQPDPVSVVVSVVSVVVSVVVNVVVVVVVVVVVVVVVVPDPDDDDPPVPPPPDRDDPVVSVVSVVVSSVVVSVCSSVVNRPPDDSCCRSVDPVSSPVVVVVVVVVVVVVVPDDPPPPPPPDPPDD

pLDDT: mean 79.09, std 19.07, range [29.75, 96.75]

Organism: Scyliorhinus torazame (NCBI:txid75743)

InterPro domains:
  IPR018613 Ccdc97-like [PTHR31840] (40-313)
  IPR040233 CCD97-like, C-terminal [PF09747] (141-304)

Sequence (317 aa):
MPVISGEGCVTPNEIENQNRSPAPASPEEIAEVMKELPAQQQEEAMDASLNSMFHAIASSKAQIKSQQMDEPDLVYDQKLDIIKDLFWCKPVVFLERFHKIIKEEHLICFNHLAGNYEVTFYCKEIRKSSMKKTARTNVRNKRYAALQKLIKDGEYFSDEQMRTRDPLLYEQYIRQYMTEEEVVAESCKNLGNAMCLSDLLMNTY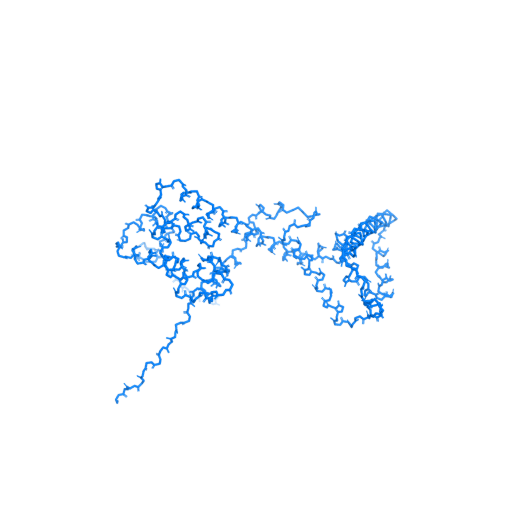QEKIV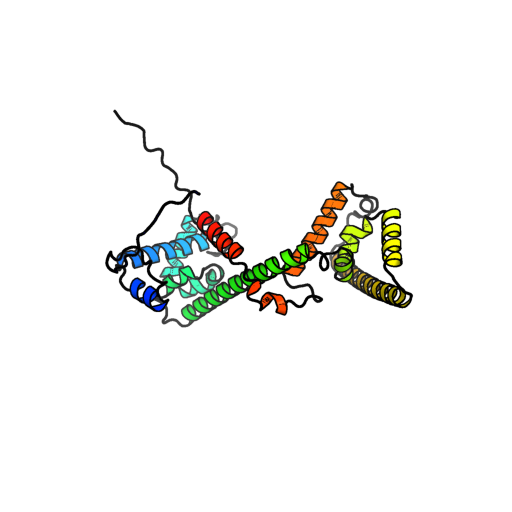QERLQWQQEREDACLEEEEEDEEEDDNPESKAEDWVPSDDERSMLREEFVSRMYQRFLDGEDREFDYSAVDDNPDFDNLDIVSRDEEERYFDEEEPVEVDDMEMDRE

Mean predicted aligned error: 14.56 Å